Protein AF-W3XLC9-F1 (afdb_monomer)

Secondary structure (DSSP, 8-state):
-------------HHHHHTT--GGGSS-GGGGTS-HHHHHHHHH-GGG--TTTS--SSHHHHHHH-GGG--HHHHHHHHT---HHHHHHHHHHHHS-S-HHHHHHHHHH-GGG--HHHHHHHHTTT-SSPPPTT-HHHHHHTTSTTHHHHHHHHHHHTT--HHHHHHHHHHHHH-HHHHHHHHHHHHHH-TTSPPPPPPHHHHHHHHS---HHHHHTT---PPP-PPTT--GGGSPPPHHHHHHHHHHHTTSSSS---HHHHHHHHHTS-HHHHHHHHHHHHHHHHHHHHHHHHHHHHHTTT------------

Radius of gyration: 25.97 Å; Cα contacts (8 Å, |Δi|>4): 272; chains: 1; bounding box: 60×72×77 Å

Sequence (314 aa):
MDTDQSSSEPRVTESRRRNRMGPRDFGPPKAFEIPPELYQKAKNQNDELNDDEVHRGDVVGKALAHPESLTLAEKYDVLGWTEPESLHAAIQRISGLETPAELLAKAQVSRDSLSWDEIDLIVKRFQLSSPTPGTSGVDMWRQVPGNLQARALVSACEGIDDEFFNRLTEFSIGDDGAVAKRVAKFLKDNPEALPPQPSIRNEHCYSLAHSRDDVVLGNYRPWPPLGPGRFPEQYPPTASVVFGRDLKEQGIFSYAPVGRELYQLWDDLSEDERDQYRDRAEVLRQAAWDEWYKKQGSKQGGRDPRPVMALASE

Organism: Pestalotiopsis fici (strain W106-1 / CGMCC3.15140) (NCBI:txid1229662)

Solvent-accessible surface area (backbone atoms only — not comparable to full-atom values): 18524 Å² total; per-residue (Å²): 142,82,83,82,78,80,79,79,73,80,80,75,51,67,68,64,57,60,75,63,62,51,41,73,77,64,44,57,73,50,39,77,71,52,62,73,65,54,37,52,41,30,60,77,42,36,90,77,58,57,72,76,74,55,61,37,90,45,71,50,24,46,31,39,56,43,46,85,76,52,50,72,58,56,47,28,58,57,65,60,36,38,61,56,72,64,42,28,57,48,40,33,71,71,72,70,40,66,46,72,53,59,55,50,50,50,39,70,78,35,61,86,74,52,51,70,65,52,49,51,37,48,54,49,50,48,37,84,63,78,73,60,92,78,61,53,60,65,66,33,39,58,61,25,65,47,38,59,38,18,29,50,46,41,27,50,76,60,73,35,60,58,66,60,51,51,52,55,27,52,47,51,66,70,33,65,71,54,43,54,48,50,52,51,50,50,38,67,79,33,76,86,52,72,78,79,71,80,60,66,75,57,46,56,61,54,67,69,41,66,47,72,64,43,65,73,68,63,66,78,73,83,75,77,87,72,64,91,90,72,59,69,89,77,50,65,51,47,30,69,52,48,48,21,45,48,41,26,74,72,61,78,32,101,52,56,55,60,66,69,66,34,49,53,60,52,68,71,44,52,69,71,59,49,47,56,31,40,52,52,22,48,54,47,41,49,54,52,48,53,54,49,45,55,56,48,18,69,73,60,79,69,53,77,75,69,75,85,74,75,77,83,84,126

Foldseek 3Di:
DDDPPPPPDPPPDVVNVVVPDALPNQFQVQLVVQDLVLLVCLLPVLVPDDLPNQDRVDLLSVLSNPVVPDDPQSLCVLLVAPGQVVLQVQCCVQPVDRDPLVLQVLCVVPVVSDDLSSLVCLLCSNHPPRDDVDPCNVVSPVVRRNSVSSNCSSCVVSVHDVVSSVVSNVCCVPPPVNVVVVQVVVCVVPVPDDRPDDDCVVVVVQLPDDDPCCVVVVVDDDADPDDPPDDSVLPQGALLQQVLVVCCVVVVDVHRDTDPVSVVVVVPDDPVSSVVSRVVSVVSRVVSVVVVQVVVCVVVVRDRPDDPPPPPDD

Nearest PDB structures (foldseek):
  4j5x-assembly1_D  TM=2.161E-01  e=1.595E+00  Homo sapiens
  3cwd-assembly2_B  TM=2.333E-01  e=4.549E+00  unclassified

InterPro domains:
  IPR036910 High mobility group box domain superfamily [SSF47095] (253-296)

Mean predicted aligned error: 14.63 Å

pLDDT: mean 77.74, std 19.13, range [34.69, 98.19]

Structure (mmCIF, N/CA/C/O backbone):
data_AF-W3XLC9-F1
#
_entry.id   AF-W3XLC9-F1
#
loop_
_atom_site.group_PDB
_atom_site.id
_atom_site.type_symbol
_atom_site.label_atom_id
_atom_site.label_alt_id
_atom_site.label_comp_id
_atom_site.label_asym_id
_atom_site.label_entity_id
_atom_site.label_seq_id
_atom_site.pdbx_PDB_ins_code
_atom_site.Cartn_x
_atom_site.Cartn_y
_atom_site.Cartn_z
_atom_site.occupancy
_atom_site.B_iso_or_equiv
_atom_site.auth_seq_id
_atom_site.auth_comp_id
_atom_site.auth_asym_id
_atom_site.auth_atom_id
_atom_site.pdbx_PDB_model_num
ATOM 1 N N . MET A 1 1 ? -29.897 3.543 -56.333 1.00 45.28 1 MET A N 1
ATOM 2 C CA . MET A 1 1 ? -28.805 2.582 -56.092 1.00 45.28 1 MET A CA 1
ATOM 3 C C . MET A 1 1 ? -27.787 3.328 -55.263 1.00 45.28 1 MET A C 1
ATOM 5 O O . MET A 1 1 ? -26.948 3.985 -55.844 1.00 45.28 1 MET A O 1
ATOM 9 N N . ASP A 1 2 ? -27.932 3.282 -53.944 1.00 40.66 2 ASP A N 1
ATOM 10 C CA . ASP A 1 2 ? -26.924 3.767 -53.002 1.00 40.66 2 ASP A CA 1
ATOM 11 C C . ASP A 1 2 ? -26.956 2.801 -51.822 1.00 40.66 2 ASP A C 1
ATOM 13 O O . ASP A 1 2 ? -27.907 2.757 -51.043 1.00 40.66 2 ASP A O 1
ATOM 17 N N . THR A 1 3 ? -25.969 1.914 -51.799 1.00 47.22 3 THR A N 1
ATOM 18 C CA . THR A 1 3 ? -25.733 0.965 -50.713 1.00 47.22 3 THR A CA 1
ATOM 19 C C . THR A 1 3 ? -24.885 1.672 -49.672 1.00 47.22 3 THR A C 1
ATOM 21 O O . THR A 1 3 ? -23.670 1.780 -49.827 1.00 47.22 3 THR A O 1
ATOM 24 N N . ASP A 1 4 ? -25.544 2.163 -48.628 1.00 48.12 4 ASP A N 1
ATOM 25 C CA . ASP A 1 4 ? -24.903 2.744 -47.456 1.00 48.12 4 ASP A CA 1
ATOM 26 C C . ASP A 1 4 ? -24.318 1.607 -46.599 1.00 48.12 4 ASP A C 1
ATOM 28 O O . ASP A 1 4 ? -25.015 0.916 -45.850 1.00 48.12 4 ASP A O 1
ATOM 32 N N . GLN A 1 5 ? -23.028 1.327 -46.800 1.00 47.66 5 GLN A N 1
ATOM 33 C CA . GLN A 1 5 ? -22.266 0.377 -45.995 1.00 47.66 5 GLN A CA 1
ATOM 34 C C . GLN A 1 5 ? -21.908 1.033 -44.658 1.00 47.66 5 GLN A C 1
ATOM 36 O O . GLN A 1 5 ? -20.814 1.562 -44.468 1.00 47.66 5 GLN A O 1
ATOM 41 N N . SER A 1 6 ? -22.842 0.966 -43.709 1.00 50.66 6 SER A N 1
ATOM 42 C CA . SER A 1 6 ? -22.577 1.268 -42.304 1.00 50.66 6 SER A CA 1
ATOM 43 C C . SER A 1 6 ? -21.614 0.219 -41.738 1.00 50.66 6 SER A C 1
ATOM 45 O O . SER A 1 6 ? -22.000 -0.888 -41.359 1.00 50.66 6 SER A O 1
ATOM 47 N N . SER A 1 7 ? -20.326 0.559 -41.750 1.00 43.28 7 SER A N 1
ATOM 48 C CA . SER A 1 7 ? -19.249 -0.234 -41.168 1.00 43.28 7 SER A CA 1
ATOM 49 C C . SER A 1 7 ? -19.369 -0.194 -39.644 1.00 43.28 7 SER A C 1
ATOM 51 O O . SER A 1 7 ? -18.936 0.747 -38.978 1.00 43.28 7 SER A O 1
ATOM 53 N N . SER A 1 8 ? -20.024 -1.206 -39.079 1.00 46.09 8 SER A N 1
ATOM 54 C CA . SER A 1 8 ? -20.098 -1.420 -37.638 1.00 46.09 8 SER A CA 1
ATOM 55 C C . SER A 1 8 ? -18.761 -1.972 -37.138 1.00 46.09 8 SER A C 1
ATOM 57 O O . SER A 1 8 ? -18.583 -3.188 -37.021 1.00 46.09 8 SER A O 1
ATOM 59 N N . GLU A 1 9 ? -17.801 -1.095 -36.852 1.00 43.00 9 GLU A N 1
ATOM 60 C CA . GLU A 1 9 ? -16.617 -1.505 -36.101 1.00 43.00 9 GLU A CA 1
ATOM 61 C C . GLU A 1 9 ? -17.033 -1.984 -34.699 1.00 43.00 9 GLU A C 1
ATOM 63 O O . GLU A 1 9 ? -17.809 -1.312 -34.004 1.00 43.00 9 GLU A O 1
ATOM 68 N N . PRO A 1 10 ? -16.533 -3.144 -34.239 1.00 46.84 10 PRO A N 1
ATOM 69 C CA . PRO A 1 10 ? -16.824 -3.622 -32.902 1.00 46.84 10 PRO A CA 1
ATOM 70 C C . PRO A 1 10 ? -16.187 -2.666 -31.892 1.00 46.84 10 PRO A C 1
ATOM 72 O O . PRO A 1 10 ? -14.963 -2.600 -31.770 1.00 46.84 10 PRO A O 1
ATOM 75 N N . ARG A 1 11 ? -17.025 -1.943 -31.135 1.00 47.16 11 ARG A N 1
ATOM 76 C CA . ARG A 1 11 ? -16.615 -1.171 -29.955 1.00 47.16 11 ARG A CA 1
ATOM 77 C C . ARG A 1 11 ? -15.882 -2.103 -28.992 1.00 47.16 11 ARG A C 1
ATOM 79 O O . ARG A 1 11 ? -16.493 -2.801 -28.184 1.00 47.16 11 ARG A O 1
ATOM 86 N N . VAL A 1 12 ? -14.555 -2.124 -29.081 1.00 47.81 12 VAL A N 1
ATOM 87 C CA . VAL A 1 12 ? -13.694 -2.680 -28.044 1.00 47.81 12 VAL A CA 1
ATOM 88 C C . VAL A 1 12 ? -13.988 -1.859 -26.798 1.00 47.81 12 VAL A C 1
ATOM 90 O O . VAL A 1 12 ? -13.631 -0.685 -26.726 1.00 47.81 12 VAL A O 1
ATOM 93 N N . THR A 1 13 ? -14.714 -2.453 -25.853 1.00 57.62 13 THR A N 1
ATOM 94 C CA . THR A 1 13 ? -15.072 -1.795 -24.599 1.00 57.62 13 THR A CA 1
ATOM 95 C C . THR A 1 13 ? -13.804 -1.293 -23.916 1.00 57.62 13 THR A C 1
ATOM 97 O O . THR A 1 13 ? -12.774 -1.966 -23.913 1.00 57.62 13 THR A O 1
ATOM 100 N N . GLU A 1 14 ? -13.857 -0.096 -23.342 1.00 53.00 14 GLU A N 1
ATOM 101 C CA . GLU A 1 14 ? -12.727 0.542 -22.660 1.00 53.00 14 GLU A CA 1
ATOM 102 C C . GLU A 1 14 ? -12.113 -0.360 -21.571 1.00 53.00 14 GLU A C 1
ATOM 104 O O . GLU A 1 14 ? -10.902 -0.368 -21.359 1.00 53.00 14 GLU A O 1
ATOM 109 N N . SER A 1 15 ? -12.924 -1.244 -20.983 1.00 47.16 15 SER A N 1
ATOM 110 C CA . SER A 1 15 ? -12.503 -2.326 -20.087 1.00 47.16 15 SER A CA 1
ATOM 111 C C . SER A 1 15 ? -11.488 -3.294 -20.720 1.00 47.16 15 SER A C 1
ATOM 113 O O . SER A 1 15 ? -10.545 -3.715 -20.056 1.00 47.16 15 SER A O 1
ATOM 115 N N . ARG A 1 16 ? -11.609 -3.620 -22.017 1.00 54.44 16 ARG A N 1
ATOM 116 C CA . ARG A 1 16 ? -10.612 -4.428 -22.748 1.00 54.44 16 ARG A CA 1
ATOM 117 C C . ARG A 1 16 ? -9.324 -3.660 -23.038 1.00 54.44 16 ARG A C 1
ATOM 119 O O . ARG A 1 16 ? -8.275 -4.293 -23.118 1.00 54.44 16 ARG A O 1
ATOM 126 N N . ARG A 1 17 ? -9.382 -2.330 -23.188 1.00 57.38 17 ARG A N 1
ATOM 127 C CA . ARG A 1 17 ? -8.173 -1.492 -23.276 1.00 57.38 17 ARG A CA 1
ATOM 128 C C . ARG A 1 17 ? -7.454 -1.430 -21.927 1.00 57.38 17 ARG A C 1
ATOM 130 O O . ARG A 1 17 ? -6.245 -1.623 -21.903 1.00 57.38 17 ARG A O 1
ATOM 137 N N . ARG A 1 18 ? -8.181 -1.286 -20.810 1.00 54.19 18 ARG A N 1
ATOM 138 C CA . ARG A 1 18 ? -7.581 -1.302 -19.459 1.00 54.19 18 ARG A CA 1
ATOM 139 C C . ARG A 1 18 ? -6.921 -2.635 -19.108 1.00 54.19 18 ARG A C 1
ATOM 141 O O . ARG A 1 18 ? -5.836 -2.629 -18.546 1.00 54.19 18 ARG A O 1
ATOM 148 N N . ASN A 1 19 ? -7.501 -3.761 -19.527 1.00 56.94 19 ASN A N 1
ATOM 149 C CA . ASN A 1 19 ? -6.913 -5.090 -19.305 1.00 56.94 19 ASN A CA 1
ATOM 150 C C . ASN A 1 19 ? -5.658 -5.385 -20.150 1.00 56.94 19 ASN A C 1
ATOM 152 O O . ASN A 1 19 ? -5.060 -6.444 -19.982 1.00 56.94 19 ASN A O 1
ATOM 156 N N . ARG A 1 20 ? -5.268 -4.496 -21.074 1.00 63.31 20 ARG A N 1
ATOM 157 C CA . ARG A 1 20 ? -4.020 -4.618 -21.846 1.00 63.31 20 ARG A CA 1
ATOM 158 C C . ARG A 1 20 ? -2.892 -3.740 -21.325 1.00 63.31 20 ARG A C 1
ATOM 160 O O . ARG A 1 20 ? -1.793 -3.861 -21.854 1.00 63.31 20 ARG A O 1
ATOM 167 N N . MET A 1 21 ? -3.155 -2.879 -20.341 1.00 66.44 21 MET A N 1
ATOM 168 C CA . MET A 1 21 ? -2.093 -2.068 -19.766 1.00 66.44 21 MET A CA 1
ATOM 169 C C . MET A 1 21 ? -1.170 -2.983 -18.964 1.00 66.44 21 MET A C 1
ATOM 171 O O . MET A 1 21 ? -1.605 -3.603 -17.995 1.00 66.44 21 MET A O 1
ATOM 175 N N . GLY A 1 22 ? 0.068 -3.130 -19.419 1.00 75.00 22 GLY A N 1
ATOM 176 C CA . GLY A 1 22 ? 1.122 -3.843 -18.712 1.00 75.00 22 GLY A CA 1
ATOM 177 C C . GLY A 1 22 ? 1.866 -2.902 -17.761 1.00 75.00 22 GLY A C 1
ATOM 178 O O . GLY A 1 22 ? 1.678 -1.691 -17.823 1.00 75.00 22 GLY A O 1
ATOM 179 N N . PRO A 1 23 ? 2.768 -3.414 -16.907 1.00 72.69 23 PRO A N 1
ATOM 180 C CA . PRO A 1 23 ? 3.586 -2.578 -16.018 1.00 72.69 23 PRO A CA 1
ATOM 181 C C . PRO A 1 23 ? 4.356 -1.467 -16.749 1.00 72.69 23 PRO A C 1
ATOM 183 O O . PRO A 1 23 ? 4.585 -0.399 -16.194 1.00 72.69 23 PRO A O 1
ATOM 186 N N . ARG A 1 24 ? 4.705 -1.693 -18.024 1.00 81.00 24 ARG A N 1
ATOM 187 C CA . ARG A 1 24 ? 5.375 -0.707 -18.889 1.00 81.00 24 ARG A CA 1
ATOM 188 C C . ARG A 1 24 ? 4.556 0.553 -19.161 1.00 81.00 24 ARG A C 1
ATOM 190 O O . ARG A 1 24 ? 5.146 1.565 -19.509 1.00 81.00 24 ARG A O 1
ATOM 197 N N . ASP A 1 25 ? 3.240 0.505 -18.981 1.00 83.50 25 ASP A N 1
ATOM 198 C CA . ASP A 1 25 ? 2.362 1.662 -19.166 1.00 83.50 25 ASP A CA 1
ATOM 199 C C . ASP A 1 25 ? 2.279 2.547 -17.906 1.00 83.50 25 ASP A C 1
ATOM 201 O O . ASP A 1 25 ? 1.706 3.632 -17.956 1.00 83.50 25 ASP A O 1
ATOM 205 N N . PHE A 1 26 ? 2.846 2.100 -16.775 1.00 82.19 26 PHE A N 1
ATOM 206 C CA . PHE A 1 26 ? 2.770 2.779 -15.472 1.00 82.19 26 PHE A CA 1
ATOM 207 C C . PHE A 1 26 ? 4.091 3.418 -15.020 1.00 82.19 26 PHE A C 1
ATOM 209 O O . PHE A 1 26 ? 4.150 3.991 -13.934 1.00 82.19 26 PHE A O 1
ATOM 216 N N . GLY A 1 27 ? 5.153 3.324 -15.821 1.00 87.62 27 GLY A N 1
ATOM 217 C CA . GLY A 1 27 ? 6.457 3.903 -15.506 1.00 87.62 27 GLY A CA 1
ATOM 218 C C . GLY A 1 27 ? 7.187 4.389 -16.755 1.00 87.62 27 GLY A C 1
ATOM 219 O O . GLY A 1 27 ? 6.811 4.018 -17.870 1.00 87.62 27 GLY A O 1
ATOM 220 N N . PRO A 1 28 ? 8.238 5.211 -16.603 1.00 92.88 28 PRO A N 1
ATOM 221 C CA . PRO A 1 28 ? 9.023 5.653 -17.744 1.00 92.88 28 PRO A CA 1
ATOM 222 C C . PRO A 1 28 ? 9.709 4.445 -18.404 1.00 92.88 28 PRO A C 1
ATOM 224 O O . PRO A 1 28 ? 10.191 3.557 -17.694 1.00 92.88 28 PRO A O 1
ATOM 227 N N . PRO A 1 29 ? 9.840 4.410 -19.746 1.00 93.50 29 PRO A N 1
ATOM 228 C CA . PRO A 1 29 ? 10.531 3.325 -20.448 1.00 93.50 29 PRO A CA 1
ATOM 229 C C . PRO A 1 29 ? 11.929 3.037 -19.886 1.00 93.50 29 PRO A C 1
ATOM 231 O O . PRO A 1 29 ? 12.323 1.878 -19.761 1.00 93.50 29 PRO A O 1
ATOM 234 N N . LYS A 1 30 ? 12.625 4.094 -19.445 1.00 94.19 30 LYS A N 1
ATOM 235 C CA . LYS A 1 30 ? 13.959 4.029 -18.845 1.00 94.19 30 LYS A CA 1
ATOM 236 C C . LYS A 1 30 ? 14.035 3.124 -17.612 1.00 94.19 30 LYS A C 1
ATOM 238 O O . LYS A 1 30 ? 15.060 2.482 -17.407 1.00 94.19 30 LYS A O 1
ATOM 243 N N . ALA A 1 31 ? 12.955 3.000 -16.836 1.00 94.94 31 ALA A N 1
ATOM 244 C CA . ALA A 1 31 ? 12.917 2.122 -15.665 1.00 94.94 31 ALA A CA 1
ATOM 245 C C . ALA A 1 31 ? 13.149 0.640 -16.016 1.00 94.94 31 ALA A C 1
ATOM 247 O O . ALA A 1 31 ? 13.612 -0.136 -15.192 1.00 94.94 31 ALA A O 1
ATOM 248 N N . PHE A 1 32 ? 12.851 0.232 -17.251 1.00 94.44 32 PHE A N 1
ATOM 249 C CA . PHE A 1 32 ? 13.030 -1.149 -17.707 1.00 94.44 32 PHE A CA 1
ATOM 250 C C . PHE A 1 32 ? 14.376 -1.385 -18.406 1.00 94.44 32 PHE A C 1
ATOM 252 O O . PHE A 1 32 ? 14.673 -2.519 -18.775 1.00 94.44 32 PHE A O 1
ATOM 259 N N . GLU A 1 33 ? 15.164 -0.329 -18.617 1.00 95.06 33 GLU A N 1
ATOM 260 C CA . GLU A 1 33 ? 16.505 -0.396 -19.210 1.00 95.06 33 GLU A CA 1
ATOM 261 C C . GLU A 1 33 ? 17.606 -0.474 -18.146 1.00 95.06 33 GLU A C 1
ATOM 263 O O . GLU A 1 33 ? 18.709 -0.934 -18.438 1.00 95.06 33 GLU A O 1
ATOM 268 N N . ILE A 1 34 ? 17.318 -0.019 -16.925 1.00 93.12 34 ILE A N 1
ATOM 269 C CA . ILE A 1 34 ? 18.261 -0.028 -15.806 1.00 93.12 34 ILE A CA 1
ATOM 270 C C . ILE A 1 34 ? 18.373 -1.459 -15.249 1.00 93.12 34 ILE A C 1
ATOM 272 O O . ILE A 1 34 ? 17.345 -2.077 -14.948 1.00 93.12 34 ILE A O 1
ATOM 276 N N . PRO A 1 35 ? 19.597 -1.999 -15.089 1.00 95.94 35 PRO A N 1
ATOM 277 C CA . PRO A 1 35 ? 19.810 -3.315 -14.496 1.00 95.94 35 PRO A CA 1
ATOM 278 C C . PRO A 1 35 ? 19.188 -3.434 -13.090 1.00 95.94 35 PRO A C 1
ATOM 280 O O . PRO A 1 35 ? 19.372 -2.529 -12.269 1.00 95.94 35 PRO A O 1
ATOM 283 N N . PRO A 1 36 ? 18.483 -4.538 -12.766 1.00 94.44 36 PRO A N 1
ATOM 284 C CA . PRO A 1 36 ? 17.868 -4.747 -11.451 1.00 94.44 36 PRO A CA 1
ATOM 285 C C . PRO A 1 36 ? 18.826 -4.590 -10.262 1.00 94.44 36 PRO A C 1
ATOM 287 O O . PRO A 1 36 ? 18.414 -4.181 -9.174 1.00 94.44 36 PRO A O 1
ATOM 290 N N . GLU A 1 37 ? 20.106 -4.888 -10.465 1.00 95.75 37 GLU A N 1
ATOM 291 C CA . GLU A 1 37 ? 21.165 -4.790 -9.465 1.00 95.75 37 GLU A CA 1
ATOM 292 C C . GLU A 1 37 ? 21.373 -3.348 -8.996 1.00 95.75 37 GLU A C 1
ATOM 294 O O . GLU A 1 37 ? 21.615 -3.130 -7.810 1.00 95.75 37 GLU A O 1
ATOM 299 N N . LEU A 1 38 ? 21.208 -2.358 -9.882 1.00 96.00 38 LEU A N 1
ATOM 300 C CA . LEU A 1 38 ? 21.343 -0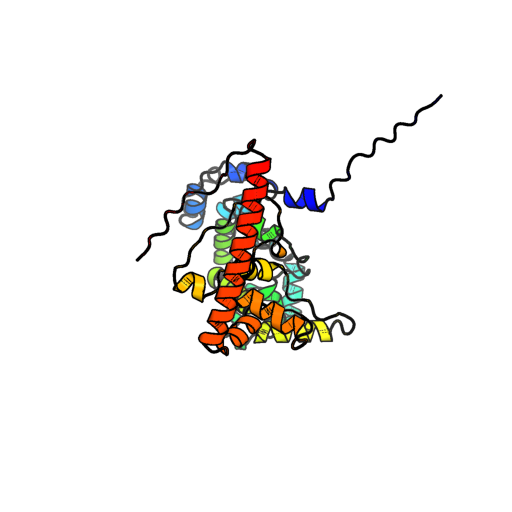.944 -9.522 1.00 96.00 38 LEU A CA 1
ATOM 301 C C . LEU A 1 38 ? 20.204 -0.474 -8.618 1.00 96.00 38 LEU A C 1
ATOM 303 O O . LEU A 1 38 ? 20.435 0.326 -7.717 1.00 96.00 38 LEU A O 1
ATOM 307 N N . TYR A 1 39 ? 18.997 -1.027 -8.766 1.00 96.00 39 TYR A N 1
ATOM 308 C CA . TYR A 1 39 ? 17.913 -0.748 -7.822 1.00 96.00 39 TYR A CA 1
ATOM 309 C C . TYR A 1 39 ? 18.207 -1.317 -6.435 1.00 96.00 39 TYR A C 1
ATOM 311 O O . TYR A 1 39 ? 17.948 -0.654 -5.432 1.00 96.00 39 TYR A O 1
ATOM 319 N N . GLN A 1 40 ? 18.787 -2.518 -6.352 1.00 95.31 40 GLN A N 1
ATOM 320 C CA . GLN A 1 40 ? 19.200 -3.052 -5.053 1.00 95.31 40 GLN A CA 1
ATOM 321 C C . GLN A 1 40 ? 20.391 -2.319 -4.454 1.00 95.31 40 GLN A C 1
ATOM 323 O O . GLN A 1 40 ? 20.394 -2.104 -3.241 1.00 95.31 40 GLN A O 1
ATOM 328 N N . LYS A 1 41 ? 21.348 -1.885 -5.278 1.00 95.19 41 LYS A N 1
ATOM 329 C CA . LYS A 1 41 ? 22.409 -0.975 -4.845 1.00 95.19 41 LYS A CA 1
ATOM 330 C C . LYS A 1 41 ? 21.796 0.302 -4.268 1.00 95.19 41 LYS A C 1
ATOM 332 O O . LYS A 1 41 ? 22.125 0.654 -3.147 1.00 95.19 41 LYS A O 1
ATOM 337 N N . ALA A 1 42 ? 20.803 0.899 -4.932 1.00 93.94 42 ALA A N 1
ATOM 338 C CA . ALA A 1 42 ? 20.119 2.093 -4.430 1.00 93.94 42 ALA A CA 1
ATOM 339 C C . ALA A 1 42 ? 19.495 1.923 -3.058 1.00 93.94 42 ALA A C 1
ATOM 341 O O . ALA A 1 42 ? 19.612 2.814 -2.225 1.00 93.94 42 ALA A O 1
ATOM 342 N N . LYS A 1 43 ? 18.871 0.775 -2.804 1.00 94.00 43 LYS A N 1
ATOM 343 C CA . LYS A 1 43 ? 18.272 0.492 -1.501 1.00 94.00 43 LYS A CA 1
ATOM 344 C C . LYS A 1 43 ? 19.316 0.298 -0.395 1.00 94.00 43 LYS A C 1
ATOM 346 O O . LYS A 1 43 ? 19.065 0.689 0.740 1.00 94.00 43 LYS A O 1
ATOM 351 N N . ASN A 1 44 ? 20.433 -0.360 -0.701 1.00 94.81 44 ASN A N 1
ATOM 352 C CA . ASN A 1 44 ? 21.365 -0.862 0.315 1.00 94.81 44 ASN A CA 1
ATOM 353 C C . ASN A 1 44 ? 22.624 0.004 0.494 1.00 94.81 44 ASN A C 1
ATOM 355 O O . ASN A 1 44 ? 23.260 -0.077 1.539 1.00 94.81 44 ASN A O 1
ATOM 359 N N . GLN A 1 45 ? 23.005 0.755 -0.538 1.00 94.06 45 GLN A N 1
ATOM 360 C CA . GLN A 1 45 ? 24.272 1.480 -0.705 1.00 94.06 45 GLN A CA 1
ATOM 361 C C . GLN A 1 45 ? 24.007 2.789 -1.468 1.00 94.06 45 GLN A C 1
ATOM 363 O O . GLN A 1 45 ? 24.608 3.064 -2.508 1.00 94.06 45 GLN A O 1
ATOM 368 N N . ASN A 1 46 ? 23.002 3.542 -1.014 1.00 92.75 46 ASN A N 1
ATOM 369 C CA . ASN A 1 46 ? 22.518 4.740 -1.701 1.00 92.75 46 ASN A CA 1
ATOM 370 C C . ASN A 1 46 ? 23.619 5.798 -1.886 1.00 92.75 46 ASN A C 1
ATOM 372 O O . ASN A 1 46 ? 23.722 6.418 -2.936 1.00 92.75 46 ASN A O 1
ATOM 376 N N . ASP A 1 47 ? 24.493 5.914 -0.891 1.00 91.50 47 ASP A N 1
ATOM 377 C CA . ASP A 1 47 ? 25.649 6.804 -0.833 1.00 91.50 47 ASP A CA 1
ATOM 378 C C . ASP A 1 47 ? 26.761 6.468 -1.843 1.00 91.50 47 ASP A C 1
ATOM 380 O O . ASP A 1 47 ? 27.602 7.316 -2.140 1.00 91.50 47 ASP A O 1
ATOM 384 N N . GLU A 1 48 ? 26.770 5.251 -2.394 1.00 91.38 48 GLU A N 1
ATOM 385 C CA . GLU A 1 48 ? 27.748 4.803 -3.395 1.00 91.38 48 GLU A CA 1
ATOM 386 C C . GLU A 1 48 ? 27.247 4.935 -4.845 1.00 91.38 48 GLU A C 1
ATOM 388 O O . GLU A 1 48 ? 27.942 4.518 -5.784 1.00 91.38 48 GLU A O 1
ATOM 393 N N . LEU A 1 49 ? 26.027 5.433 -5.058 1.00 89.75 49 LEU A N 1
ATOM 394 C CA . LEU A 1 49 ? 25.486 5.663 -6.396 1.00 89.75 49 LEU A CA 1
ATOM 395 C C . LEU A 1 49 ? 25.925 7.009 -6.950 1.00 89.75 49 LEU A C 1
ATOM 397 O O . LEU A 1 49 ? 25.933 8.019 -6.252 1.00 89.75 49 LEU A O 1
ATOM 401 N N . ASN A 1 50 ? 26.239 7.027 -8.241 1.00 87.94 50 ASN A N 1
ATOM 402 C CA . ASN A 1 50 ? 26.294 8.279 -8.982 1.00 87.94 50 ASN A CA 1
ATOM 403 C C . ASN A 1 50 ? 24.911 8.626 -9.565 1.00 87.94 50 ASN A C 1
ATOM 405 O O . ASN A 1 50 ? 24.078 7.748 -9.802 1.00 87.94 50 ASN A O 1
ATOM 409 N N . ASP A 1 51 ? 24.680 9.915 -9.820 1.00 83.38 51 ASP A N 1
ATOM 410 C CA . ASP A 1 51 ? 23.397 10.434 -10.317 1.00 83.38 51 ASP A CA 1
ATOM 411 C C . ASP A 1 51 ? 22.946 9.776 -11.630 1.00 83.38 51 ASP A C 1
ATOM 413 O O . ASP A 1 51 ? 21.746 9.623 -11.870 1.00 83.38 51 ASP A O 1
ATOM 417 N N . ASP A 1 52 ? 23.900 9.361 -12.467 1.00 87.69 52 ASP A N 1
ATOM 418 C CA . ASP A 1 52 ? 23.650 8.802 -13.795 1.00 87.69 52 ASP A CA 1
ATOM 419 C C . ASP A 1 52 ? 23.218 7.322 -13.752 1.00 87.69 52 ASP A C 1
ATOM 421 O O . ASP A 1 52 ? 22.495 6.864 -14.640 1.00 87.69 52 ASP A O 1
ATOM 425 N N . GLU A 1 53 ? 23.617 6.563 -12.724 1.00 84.56 53 GLU A N 1
ATOM 426 C CA . GLU A 1 53 ? 23.395 5.112 -12.609 1.00 84.56 53 GLU A CA 1
ATOM 427 C C . GLU A 1 53 ? 21.909 4.744 -12.469 1.00 84.56 53 GLU A C 1
ATOM 429 O O . GLU A 1 53 ? 21.466 3.721 -12.997 1.00 84.56 53 GLU A O 1
ATOM 434 N N . VAL A 1 54 ? 21.122 5.572 -11.779 1.00 87.00 54 VAL A N 1
ATOM 435 C CA . VAL A 1 54 ? 19.696 5.312 -11.489 1.00 87.00 54 VAL A CA 1
ATOM 436 C C . VAL A 1 54 ? 18.760 6.376 -12.067 1.00 87.00 54 VAL A C 1
ATOM 438 O O . VAL A 1 54 ? 17.568 6.414 -11.742 1.00 87.00 54 VAL A O 1
ATOM 441 N N . HIS A 1 55 ? 19.266 7.214 -12.979 1.00 91.19 55 HIS A N 1
ATOM 442 C CA . HIS A 1 55 ? 18.483 8.269 -13.608 1.00 91.19 55 HIS A CA 1
ATOM 443 C C . HIS A 1 55 ? 17.365 7.704 -14.499 1.00 91.19 55 HIS A C 1
ATOM 445 O O . HIS A 1 55 ? 17.584 7.226 -15.615 1.00 91.19 55 HIS A O 1
ATOM 451 N N . ARG A 1 56 ? 16.126 7.796 -14.010 1.00 90.81 56 ARG A N 1
ATOM 452 C CA . ARG A 1 56 ? 14.908 7.385 -14.731 1.00 90.81 56 ARG A CA 1
ATOM 453 C C . ARG A 1 56 ? 14.153 8.539 -15.391 1.00 90.81 56 ARG A C 1
ATOM 455 O O . ARG A 1 56 ? 13.284 8.283 -16.222 1.00 90.81 56 ARG A O 1
ATOM 462 N N . GLY A 1 57 ? 14.463 9.780 -15.011 1.00 92.25 57 GLY A N 1
ATOM 463 C CA . GLY A 1 57 ? 13.732 10.977 -15.439 1.00 92.25 57 GLY A CA 1
ATOM 464 C C . GLY A 1 57 ? 12.377 11.185 -14.745 1.00 92.25 57 GLY A C 1
ATOM 465 O O . GLY A 1 57 ? 11.576 11.984 -15.220 1.00 92.25 57 GLY A O 1
ATOM 466 N N . ASP A 1 58 ? 12.104 10.474 -13.648 1.00 94.88 58 ASP A N 1
ATOM 467 C CA . ASP A 1 58 ? 10.900 10.614 -12.823 1.00 94.88 58 ASP A CA 1
ATOM 468 C C . ASP A 1 58 ? 11.250 10.801 -11.335 1.00 94.88 58 ASP A C 1
ATOM 470 O O . ASP A 1 58 ? 12.411 10.695 -10.924 1.00 94.88 58 ASP A O 1
ATOM 474 N N . VAL A 1 59 ? 10.231 11.074 -10.512 1.00 96.38 59 VAL A N 1
ATOM 475 C CA . VAL A 1 59 ? 10.392 11.261 -9.059 1.00 96.38 59 VAL A CA 1
ATOM 476 C C . VAL A 1 59 ? 10.965 10.019 -8.371 1.00 96.38 59 VAL A C 1
ATOM 478 O O . VAL A 1 59 ? 11.695 10.134 -7.393 1.00 96.38 59 VAL A O 1
ATOM 481 N N . VAL A 1 60 ? 10.697 8.826 -8.911 1.00 96.56 60 VAL A N 1
ATOM 482 C CA . VAL A 1 60 ? 11.229 7.567 -8.382 1.00 96.56 60 VAL A CA 1
ATOM 483 C C . VAL A 1 60 ? 12.735 7.475 -8.619 1.00 96.56 60 VAL A C 1
ATOM 485 O O . VAL A 1 60 ? 13.464 7.102 -7.708 1.00 96.56 60 VAL A O 1
ATOM 488 N N . GLY A 1 61 ? 13.227 7.855 -9.802 1.00 95.44 61 GLY A N 1
ATOM 489 C CA . GLY A 1 61 ? 14.663 7.977 -10.061 1.00 95.44 61 GLY A CA 1
ATOM 490 C C . GLY A 1 61 ? 15.339 8.965 -9.111 1.00 95.44 61 GLY A C 1
ATOM 491 O O . GLY A 1 61 ? 16.379 8.648 -8.543 1.00 95.44 61 GLY A O 1
ATOM 492 N N . LYS A 1 62 ? 14.708 10.122 -8.866 1.00 95.81 62 LYS A N 1
ATOM 493 C CA . LYS A 1 62 ? 15.195 11.096 -7.875 1.00 95.81 62 LYS A CA 1
ATOM 494 C C . LYS A 1 62 ? 15.226 10.499 -6.463 1.00 95.81 62 LYS A C 1
ATOM 496 O O . LYS A 1 62 ? 16.221 10.653 -5.771 1.00 95.81 62 LYS A O 1
ATOM 501 N N . ALA A 1 63 ? 14.186 9.769 -6.065 1.00 96.56 63 ALA A N 1
ATOM 502 C CA . ALA A 1 63 ? 14.105 9.097 -4.769 1.00 96.56 63 ALA A CA 1
ATOM 503 C C . ALA A 1 63 ? 15.155 7.990 -4.587 1.00 96.56 63 ALA A C 1
ATOM 505 O O . ALA A 1 63 ? 15.604 7.745 -3.475 1.00 96.56 63 ALA A O 1
ATOM 506 N N . LEU A 1 64 ? 15.534 7.312 -5.673 1.00 95.94 64 LEU A N 1
ATOM 507 C CA . LEU A 1 64 ? 16.592 6.303 -5.668 1.00 95.94 64 LEU A CA 1
ATOM 508 C C . LEU A 1 64 ? 17.993 6.910 -5.607 1.00 95.94 64 LEU A C 1
ATOM 510 O O . LEU A 1 64 ? 18.899 6.209 -5.183 1.00 95.94 64 LEU A O 1
ATOM 514 N N . ALA A 1 65 ? 18.185 8.149 -6.057 1.00 94.31 65 ALA A N 1
ATOM 515 C CA . ALA A 1 65 ? 19.487 8.812 -6.035 1.00 94.31 65 ALA A CA 1
ATOM 516 C C . ALA A 1 65 ? 19.692 9.643 -4.761 1.00 94.31 65 ALA A C 1
ATOM 518 O O . ALA A 1 65 ? 20.725 9.523 -4.124 1.00 94.31 65 ALA A O 1
ATOM 519 N N . HIS A 1 66 ? 18.694 10.456 -4.399 1.00 95.06 66 HIS A N 1
ATOM 520 C CA . HIS A 1 66 ? 18.767 11.473 -3.343 1.00 95.06 66 HIS A CA 1
ATOM 521 C C . HIS A 1 66 ? 17.422 11.575 -2.604 1.00 95.06 66 HIS A C 1
ATOM 523 O O . HIS A 1 66 ? 16.685 12.556 -2.796 1.00 95.06 66 HIS A O 1
ATOM 529 N N . PRO A 1 67 ? 17.020 10.562 -1.815 1.00 95.75 67 PRO A N 1
ATOM 530 C CA . PRO A 1 67 ? 15.709 10.531 -1.159 1.00 95.75 67 PRO A CA 1
ATOM 531 C C . PRO A 1 67 ? 15.465 11.726 -0.219 1.00 95.75 67 PRO A C 1
ATOM 533 O O . PRO A 1 67 ? 14.332 12.189 -0.073 1.00 95.75 67 PRO A O 1
ATOM 536 N N . GLU A 1 68 ? 16.517 12.282 0.377 1.00 95.50 68 GLU A N 1
ATOM 537 C CA . GLU A 1 68 ? 16.479 13.472 1.230 1.00 95.50 68 GLU A CA 1
ATOM 538 C C . GLU A 1 68 ? 16.233 14.779 0.461 1.00 95.50 68 GLU A C 1
ATOM 540 O O . GLU A 1 68 ? 15.749 15.749 1.044 1.00 95.50 68 GLU A O 1
ATOM 545 N N . SER A 1 69 ? 16.506 14.805 -0.847 1.00 96.00 69 SER A N 1
ATOM 546 C CA . SER A 1 69 ? 16.265 15.969 -1.715 1.00 96.00 69 SER A CA 1
ATOM 547 C C . SER A 1 69 ? 14.805 16.110 -2.171 1.00 96.00 69 SER A C 1
ATOM 549 O O . SER A 1 69 ? 14.441 17.083 -2.847 1.00 96.00 69 SER A O 1
ATOM 551 N N . LEU A 1 70 ? 13.962 15.120 -1.864 1.00 97.56 70 LEU A N 1
ATOM 552 C CA . LEU A 1 70 ? 12.556 15.125 -2.243 1.00 97.56 70 LEU A CA 1
ATOM 553 C C . LEU A 1 70 ? 11.769 16.150 -1.426 1.00 97.56 70 LEU A C 1
ATOM 555 O O . LEU A 1 70 ? 11.850 16.213 -0.197 1.00 97.56 70 LEU A O 1
ATOM 559 N N . THR A 1 71 ? 10.923 16.902 -2.118 1.00 97.88 71 THR A N 1
ATOM 560 C CA . THR A 1 71 ? 9.865 17.694 -1.493 1.00 97.88 71 THR A CA 1
ATOM 561 C C . THR A 1 71 ? 8.816 16.781 -0.854 1.00 97.88 71 THR A C 1
ATOM 563 O O . THR A 1 71 ? 8.691 15.607 -1.201 1.00 97.88 71 THR A O 1
ATOM 566 N N . LEU A 1 72 ? 8.008 17.316 0.064 1.00 97.12 72 LEU A N 1
ATOM 567 C CA . LEU A 1 72 ? 6.967 16.530 0.734 1.00 97.12 72 LEU A CA 1
ATOM 568 C C . LEU A 1 72 ? 5.942 15.932 -0.250 1.00 97.12 72 LEU A C 1
ATOM 570 O O . LEU A 1 72 ? 5.549 14.778 -0.097 1.00 97.12 72 LEU A O 1
ATOM 574 N N . ALA A 1 73 ? 5.552 16.687 -1.282 1.00 97.31 73 ALA A N 1
ATOM 575 C CA . ALA A 1 73 ? 4.641 16.205 -2.321 1.00 97.31 73 ALA A CA 1
ATOM 576 C C . ALA A 1 73 ? 5.258 15.053 -3.132 1.00 97.31 73 ALA A C 1
ATOM 578 O O . ALA A 1 73 ? 4.622 14.021 -3.321 1.00 97.31 73 ALA A O 1
ATOM 579 N N . GLU A 1 74 ? 6.530 15.179 -3.524 1.00 97.81 74 GLU A N 1
ATOM 580 C CA . GLU A 1 74 ? 7.266 14.113 -4.216 1.00 97.81 74 GLU A CA 1
ATOM 581 C C . GLU A 1 74 ? 7.373 12.837 -3.365 1.00 97.81 74 GLU A C 1
ATOM 583 O O . GLU A 1 74 ? 7.184 11.734 -3.877 1.00 97.81 74 GLU A O 1
ATOM 588 N N . LYS A 1 75 ? 7.623 12.967 -2.054 1.00 97.75 75 LYS A N 1
ATOM 589 C CA . LYS A 1 75 ? 7.625 11.816 -1.138 1.00 97.75 75 LYS A CA 1
ATOM 590 C C . LYS A 1 75 ? 6.270 11.112 -1.131 1.00 97.75 75 LYS A C 1
ATOM 592 O O . LYS A 1 75 ? 6.219 9.886 -1.154 1.00 97.75 75 LYS A O 1
ATOM 597 N N . TYR A 1 76 ? 5.174 11.868 -1.120 1.00 96.06 76 TYR A N 1
ATOM 598 C CA . TYR A 1 76 ? 3.824 11.304 -1.053 1.00 96.06 76 TYR A CA 1
ATOM 599 C C . TYR A 1 76 ? 3.428 10.635 -2.369 1.00 96.06 76 TYR A C 1
ATOM 601 O O . TYR A 1 76 ? 2.796 9.580 -2.332 1.00 96.06 76 TYR A O 1
ATOM 609 N N . ASP A 1 77 ? 3.885 11.165 -3.505 1.00 94.56 77 ASP A N 1
ATOM 610 C CA . ASP A 1 77 ? 3.740 10.511 -4.808 1.00 94.56 77 ASP A CA 1
ATOM 611 C C . ASP A 1 77 ? 4.474 9.157 -4.837 1.00 94.56 77 ASP A C 1
ATOM 613 O O . ASP A 1 77 ? 3.883 8.123 -5.154 1.00 94.56 77 ASP A O 1
ATOM 617 N N . VAL A 1 78 ? 5.730 9.107 -4.368 1.00 95.75 78 VAL A N 1
ATOM 618 C CA . VAL A 1 78 ? 6.502 7.850 -4.259 1.00 95.75 78 VAL A CA 1
ATOM 619 C C . VAL A 1 78 ? 5.852 6.853 -3.291 1.00 95.75 78 VAL A C 1
ATOM 621 O O . VAL A 1 78 ? 5.862 5.643 -3.528 1.00 95.75 78 VAL A O 1
ATOM 624 N N . LEU A 1 79 ? 5.259 7.328 -2.195 1.00 94.44 79 LEU A N 1
ATOM 625 C CA . LEU A 1 79 ? 4.534 6.479 -1.247 1.00 94.44 79 LEU A CA 1
ATOM 626 C C . LEU A 1 79 ? 3.135 6.082 -1.750 1.00 94.44 79 LEU A C 1
ATOM 628 O O . LEU A 1 79 ? 2.499 5.214 -1.140 1.00 94.44 79 LEU A O 1
ATOM 632 N N . GLY A 1 80 ? 2.666 6.658 -2.859 1.00 92.44 80 GLY A N 1
ATOM 633 C CA . GLY A 1 80 ? 1.317 6.463 -3.373 1.00 92.44 80 GLY A CA 1
ATOM 634 C C . GLY A 1 80 ? 0.269 6.876 -2.343 1.00 92.44 80 GLY A C 1
ATOM 635 O O . GLY A 1 80 ? -0.645 6.099 -2.059 1.00 92.44 80 GLY A O 1
ATOM 636 N N . TRP A 1 81 ? 0.439 8.047 -1.733 1.00 94.06 81 TRP A N 1
ATOM 637 C CA . TRP A 1 81 ? -0.456 8.648 -0.740 1.00 94.06 81 TRP A CA 1
ATOM 638 C C . TRP A 1 81 ? -1.253 9.809 -1.347 1.00 94.06 81 TRP A C 1
ATOM 640 O O . TRP A 1 81 ? -0.938 10.292 -2.429 1.00 94.06 81 TRP A O 1
ATOM 650 N N . THR A 1 82 ? -2.325 10.245 -0.677 1.00 94.56 82 THR A N 1
ATOM 651 C CA . THR A 1 82 ? -3.017 11.491 -1.064 1.00 94.56 82 THR A CA 1
ATOM 652 C C . THR A 1 82 ? -2.126 12.702 -0.809 1.00 94.56 82 THR A C 1
ATOM 654 O O . THR A 1 82 ? -1.345 12.671 0.132 1.00 94.56 82 THR A O 1
ATOM 657 N N . GLU A 1 83 ? -2.294 13.769 -1.595 1.00 95.50 83 GLU A N 1
ATOM 658 C CA . GLU A 1 83 ? -1.589 15.051 -1.454 1.00 95.50 83 GLU A CA 1
ATOM 659 C C . GLU A 1 83 ? -1.411 15.512 0.009 1.00 95.50 83 GLU A C 1
ATOM 661 O O . GLU A 1 83 ? -2.376 15.434 0.787 1.00 95.50 83 GLU A O 1
ATOM 666 N N . PRO A 1 84 ? -0.223 16.037 0.388 1.00 97.19 84 PRO A N 1
ATOM 667 C CA . PRO A 1 84 ? 0.138 16.258 1.786 1.00 97.19 84 PRO A CA 1
ATOM 668 C C . PRO A 1 84 ? -0.854 17.091 2.588 1.00 97.19 84 PRO A C 1
ATOM 670 O O . PRO A 1 84 ? -1.298 16.653 3.645 1.00 97.19 84 PRO A O 1
ATOM 673 N N . GLU A 1 85 ? -1.264 18.249 2.069 1.00 97.62 85 GLU A N 1
ATOM 674 C CA . GLU A 1 85 ? -2.171 19.163 2.776 1.00 97.62 85 GLU A CA 1
ATOM 675 C C . GLU A 1 85 ? -3.524 18.508 3.078 1.00 97.62 85 GLU A C 1
ATOM 677 O O . GLU A 1 85 ? -4.051 18.604 4.188 1.00 97.62 85 GLU A O 1
ATOM 682 N N . SER A 1 86 ? -4.075 17.795 2.092 1.00 97.06 86 SER A N 1
ATOM 683 C CA . SER A 1 86 ? -5.355 17.103 2.237 1.00 97.06 86 SER A CA 1
ATOM 684 C C . SER A 1 86 ? -5.246 15.952 3.231 1.00 97.06 86 SER A C 1
ATOM 686 O O . SER A 1 86 ? -6.139 15.764 4.062 1.00 97.06 86 SER A O 1
ATOM 688 N N . LEU A 1 87 ? -4.150 15.190 3.163 1.00 97.25 87 LEU A N 1
ATOM 689 C CA . LEU A 1 87 ? -3.915 14.065 4.054 1.00 97.25 87 LEU A CA 1
ATOM 690 C C . LEU A 1 87 ? -3.688 14.520 5.500 1.00 97.25 87 LEU A C 1
ATOM 692 O O . LEU A 1 87 ? -4.327 13.982 6.400 1.00 97.25 87 LEU A O 1
ATOM 696 N N . HIS A 1 88 ? -2.854 15.534 5.729 1.00 97.94 88 HIS A N 1
ATOM 697 C CA . HIS A 1 88 ? -2.603 16.101 7.061 1.00 97.94 88 HIS A CA 1
ATOM 698 C C . HIS A 1 88 ? -3.886 16.656 7.672 1.00 97.94 88 HIS A C 1
ATOM 700 O O . HIS A 1 88 ? -4.236 16.304 8.794 1.00 97.94 88 HIS A O 1
ATOM 706 N N . ALA A 1 89 ? -4.668 17.426 6.908 1.00 97.88 89 ALA A N 1
ATOM 707 C CA . ALA A 1 89 ? -5.963 17.921 7.371 1.00 97.88 89 ALA A CA 1
ATOM 708 C C . ALA A 1 89 ? -6.938 16.783 7.724 1.00 97.88 89 ALA A C 1
ATOM 710 O O . ALA A 1 89 ? -7.765 16.920 8.630 1.00 97.88 89 ALA A O 1
ATOM 711 N N . ALA A 1 90 ? -6.870 15.652 7.014 1.00 97.25 90 ALA A N 1
ATOM 712 C CA . ALA A 1 90 ? -7.660 14.475 7.344 1.00 97.25 90 ALA A CA 1
ATOM 713 C C . ALA A 1 90 ? -7.190 13.790 8.625 1.00 97.25 90 ALA A C 1
ATOM 715 O O . ALA A 1 90 ? -8.040 13.492 9.462 1.00 97.25 90 ALA A O 1
ATOM 716 N N . ILE A 1 91 ? -5.882 13.593 8.796 1.00 97.75 91 ILE A N 1
ATOM 717 C CA . ILE A 1 91 ? -5.293 12.991 9.997 1.00 97.75 91 ILE A CA 1
ATOM 718 C C . ILE A 1 91 ? -5.607 13.864 11.216 1.00 97.75 91 ILE A C 1
ATOM 720 O O . ILE A 1 91 ? -6.237 13.379 12.153 1.00 97.75 91 ILE A O 1
ATOM 724 N N . GLN A 1 92 ? -5.349 15.171 11.141 1.00 98.19 92 GLN A N 1
ATOM 725 C CA . GLN A 1 92 ? -5.633 16.111 12.228 1.00 98.19 92 GLN A CA 1
ATOM 726 C C . GLN A 1 92 ? -7.090 16.052 12.684 1.00 98.19 92 GLN A C 1
ATOM 728 O O . GLN A 1 92 ? -7.382 16.110 13.877 1.00 98.19 92 GLN A O 1
ATOM 733 N N . ARG A 1 93 ? -8.025 15.893 11.744 1.00 97.44 93 ARG A N 1
ATOM 734 C CA . ARG A 1 93 ? -9.453 15.791 12.054 1.00 97.44 93 ARG A CA 1
ATOM 735 C C . ARG A 1 93 ? -9.825 14.485 12.759 1.00 97.44 93 ARG A C 1
ATOM 737 O O . ARG A 1 93 ? -10.701 14.512 13.617 1.00 97.44 93 ARG A O 1
ATOM 744 N N . ILE A 1 94 ? -9.238 13.353 12.361 1.00 96.75 94 ILE A N 1
ATOM 745 C CA . ILE A 1 94 ? -9.641 12.023 12.858 1.00 96.75 94 ILE A CA 1
ATOM 746 C C . ILE A 1 94 ? -8.879 11.585 14.112 1.00 96.75 94 ILE A C 1
ATOM 748 O O . ILE A 1 94 ? -9.416 10.812 14.903 1.00 96.75 94 ILE A O 1
ATOM 752 N N . SER A 1 95 ? -7.640 12.046 14.283 1.00 96.50 95 SER A N 1
ATOM 753 C CA . SER A 1 95 ? -6.737 11.596 15.348 1.00 96.50 95 SER A CA 1
ATOM 754 C C . SER A 1 95 ? -6.233 12.725 16.241 1.00 96.50 95 SER A C 1
ATOM 756 O O . SER A 1 95 ? -5.769 12.457 17.348 1.00 96.50 95 SER A O 1
ATOM 758 N N . GLY A 1 96 ? -6.305 13.977 15.775 1.00 97.25 96 GLY A N 1
ATOM 759 C CA . GLY A 1 96 ? -5.622 15.108 16.403 1.00 97.25 96 GLY A CA 1
ATOM 760 C C . GLY A 1 96 ? -4.104 15.129 16.179 1.00 97.25 96 GLY A C 1
ATOM 761 O O . GLY A 1 96 ? -3.450 15.992 16.759 1.00 97.25 96 GLY A O 1
ATOM 762 N N . LEU A 1 97 ? -3.564 14.198 15.381 1.00 97.69 97 LEU A N 1
ATOM 763 C CA . LEU A 1 97 ? -2.152 14.135 14.983 1.00 97.69 97 LEU A CA 1
ATOM 764 C C . LEU A 1 97 ? -1.934 14.887 13.669 1.00 97.69 97 LEU A C 1
ATOM 766 O O . LEU A 1 97 ? -2.847 14.980 12.852 1.00 97.69 97 LEU A O 1
ATOM 770 N N . GLU A 1 98 ? -0.717 15.351 13.421 1.00 96.88 98 GLU A N 1
ATOM 771 C CA . GLU A 1 98 ? -0.421 16.192 12.262 1.00 96.88 98 GLU A CA 1
ATOM 772 C C . GLU A 1 98 ? -0.027 15.352 11.042 1.00 96.88 98 GLU A C 1
ATOM 774 O O . GLU A 1 98 ? -0.404 15.675 9.913 1.00 96.88 98 GLU A O 1
ATOM 779 N N . THR A 1 99 ? 0.695 14.243 11.249 1.00 97.06 99 THR A N 1
ATOM 780 C CA . THR A 1 99 ? 1.343 13.509 10.148 1.00 97.06 99 THR A CA 1
ATOM 781 C C . THR A 1 99 ? 1.000 12.013 10.082 1.00 97.06 99 THR A C 1
ATOM 783 O O . THR A 1 99 ? 0.641 11.389 11.086 1.00 97.06 99 THR A O 1
ATOM 786 N N . PRO A 1 100 ? 1.163 11.372 8.904 1.00 97.19 100 PRO A N 1
ATOM 787 C CA . PRO A 1 100 ? 1.069 9.916 8.782 1.00 97.19 100 PRO A CA 1
ATOM 788 C C . PRO A 1 100 ? 2.076 9.171 9.662 1.00 97.19 100 PRO A C 1
ATOM 790 O O . PRO A 1 100 ? 1.729 8.139 10.229 1.00 97.19 100 PRO A O 1
ATOM 793 N N . ALA A 1 101 ? 3.302 9.689 9.799 1.00 96.75 101 ALA A N 1
ATOM 794 C CA . ALA A 1 101 ? 4.353 9.060 10.596 1.00 96.75 101 ALA A CA 1
ATOM 795 C C . ALA A 1 101 ? 3.965 8.980 12.081 1.00 96.75 101 ALA A C 1
ATOM 797 O O . ALA A 1 101 ? 4.104 7.925 12.694 1.00 96.75 101 ALA A O 1
ATOM 798 N N . GLU A 1 102 ? 3.384 10.044 12.641 1.00 97.56 102 GLU A N 1
ATOM 799 C CA . GLU A 1 102 ? 2.861 10.044 14.015 1.00 97.56 102 GLU A CA 1
ATOM 800 C C . GLU A 1 102 ? 1.736 9.025 14.202 1.00 97.56 102 GLU A C 1
ATOM 802 O O . GLU A 1 102 ? 1.707 8.295 15.197 1.00 97.56 102 GLU A O 1
ATOM 807 N N . LEU A 1 103 ? 0.820 8.938 13.232 1.00 97.31 103 LEU A N 1
ATOM 808 C CA . LEU A 1 103 ? -0.270 7.970 13.288 1.00 97.31 103 LEU A CA 1
ATOM 809 C C . LEU A 1 103 ? 0.248 6.522 13.226 1.00 97.31 103 LEU A C 1
ATOM 811 O O . LEU A 1 103 ? -0.245 5.654 13.950 1.00 97.31 103 LEU A O 1
ATOM 815 N N . LEU A 1 104 ? 1.272 6.256 12.412 1.00 96.62 104 LEU A N 1
ATOM 816 C CA . LEU A 1 104 ? 1.924 4.946 12.359 1.00 96.62 104 LEU A CA 1
ATOM 817 C C . LEU A 1 104 ? 2.731 4.643 13.624 1.00 96.62 104 LEU A C 1
ATOM 819 O O . LEU A 1 104 ? 2.678 3.515 14.109 1.00 96.62 104 LEU A O 1
ATOM 823 N N . ALA A 1 105 ? 3.402 5.633 14.213 1.00 96.69 105 ALA A N 1
ATOM 824 C CA . ALA A 1 105 ? 4.092 5.475 15.490 1.00 96.69 105 ALA A CA 1
ATOM 825 C C . ALA A 1 105 ? 3.106 5.124 16.618 1.00 96.69 105 ALA A C 1
ATOM 827 O O . ALA A 1 105 ? 3.348 4.201 17.397 1.00 96.69 105 ALA A O 1
ATOM 828 N N . LYS A 1 106 ? 1.940 5.784 16.660 1.00 96.81 106 LYS A N 1
ATOM 829 C CA . LYS A 1 106 ? 0.839 5.428 17.569 1.00 96.81 106 LYS A CA 1
ATOM 830 C C . LYS A 1 106 ? 0.397 3.973 17.371 1.00 96.81 106 LYS A C 1
ATOM 832 O O . LYS A 1 106 ? 0.283 3.225 18.344 1.00 96.81 106 LYS A O 1
ATOM 837 N N . ALA A 1 107 ? 0.203 3.553 16.119 1.00 94.75 107 ALA A N 1
ATOM 838 C CA . ALA A 1 107 ? -0.150 2.174 15.783 1.00 94.75 107 ALA A CA 1
ATOM 839 C C . ALA A 1 107 ? 0.911 1.160 16.2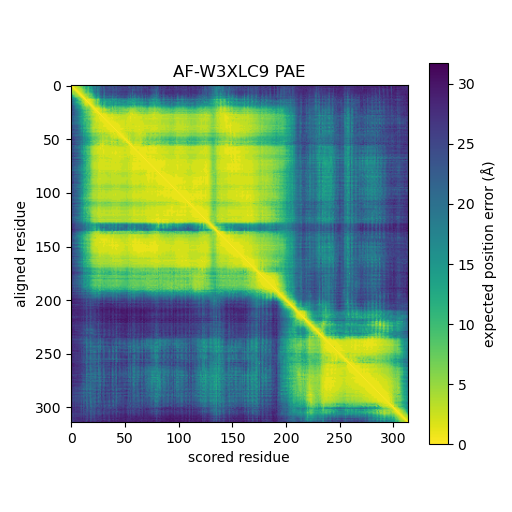45 1.00 94.75 107 ALA A C 1
ATOM 841 O O . ALA A 1 107 ? 0.564 0.065 16.687 1.00 94.75 107 ALA A O 1
ATOM 842 N N . GLN A 1 108 ? 2.191 1.524 16.144 1.00 94.06 108 GLN A N 1
ATOM 843 C CA . GLN A 1 108 ? 3.322 0.685 16.534 1.00 94.06 108 GLN A CA 1
ATOM 844 C C . GLN A 1 108 ? 3.414 0.500 18.053 1.00 94.06 108 GLN A C 1
ATOM 846 O O . GLN A 1 108 ? 3.748 -0.592 18.508 1.00 94.06 108 GLN A O 1
ATOM 851 N N . VAL A 1 109 ? 3.075 1.530 18.838 1.00 95.00 109 VAL A N 1
ATOM 852 C CA . VAL A 1 109 ? 2.986 1.426 20.305 1.00 95.00 109 VAL A CA 1
ATOM 853 C C . VAL A 1 109 ? 1.863 0.477 20.710 1.00 95.00 109 VAL A C 1
ATOM 855 O O . VAL A 1 109 ? 2.057 -0.409 21.541 1.00 95.00 109 VAL A O 1
ATOM 858 N N . SER A 1 110 ? 0.672 0.670 20.146 1.00 92.44 110 SER A N 1
ATOM 859 C CA . SER A 1 110 ? -0.456 -0.227 20.365 1.00 92.44 110 SER A CA 1
ATOM 860 C C . SER A 1 110 ? -1.486 -0.062 19.265 1.00 92.44 110 SER A C 1
ATOM 862 O O . SER A 1 110 ? -2.116 0.989 19.132 1.00 92.44 110 SER A O 1
ATO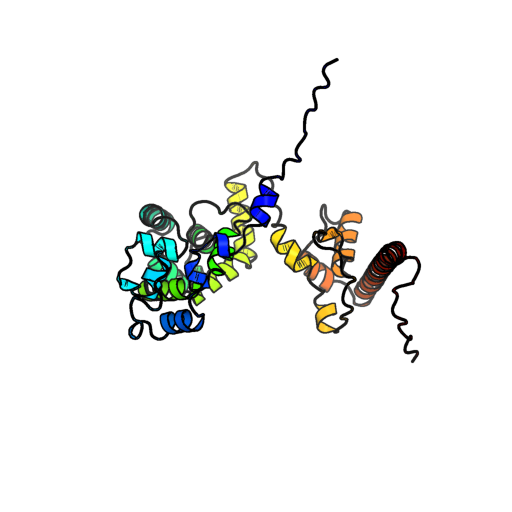M 864 N N . ARG A 1 111 ? -1.740 -1.142 18.529 1.00 87.38 111 ARG A N 1
ATOM 865 C CA . ARG A 1 111 ? -2.811 -1.185 17.531 1.00 87.38 111 ARG A CA 1
ATOM 866 C C . ARG A 1 111 ? -4.174 -0.876 18.150 1.00 87.38 111 ARG A C 1
ATOM 868 O O . ARG A 1 111 ? -4.977 -0.181 17.541 1.00 87.38 111 ARG A O 1
ATOM 875 N N . ASP A 1 112 ? -4.424 -1.356 19.364 1.00 88.50 112 ASP A N 1
ATOM 876 C CA . ASP A 1 112 ? -5.714 -1.180 20.037 1.00 88.50 112 ASP A CA 1
ATOM 877 C C . ASP A 1 112 ? -5.931 0.273 20.512 1.00 88.50 112 ASP A C 1
ATOM 879 O O . ASP A 1 112 ? -7.029 0.630 20.932 1.00 88.50 112 ASP A O 1
ATOM 883 N N . SER A 1 113 ? -4.903 1.131 20.411 1.00 91.81 113 SER A N 1
ATOM 884 C CA . SER A 1 113 ? -5.026 2.579 20.621 1.00 91.81 113 SER A CA 1
ATOM 885 C C . SER A 1 113 ? -5.619 3.327 19.421 1.00 91.81 113 SER A C 1
ATOM 887 O O . SER A 1 113 ? -5.952 4.511 19.544 1.00 91.81 113 SER A O 1
ATOM 889 N N . LEU A 1 114 ? -5.739 2.665 18.265 1.00 92.50 114 LEU A N 1
ATOM 890 C CA . LEU A 1 114 ? -6.282 3.272 17.060 1.00 92.50 114 LEU A CA 1
ATOM 891 C C . LEU A 1 114 ? -7.813 3.318 17.090 1.00 92.50 114 LEU A C 1
ATOM 893 O O . LEU A 1 114 ? -8.494 2.346 17.421 1.00 92.50 114 LEU A O 1
ATOM 897 N N . SER A 1 115 ? -8.362 4.451 16.671 1.00 92.12 115 SER A N 1
ATOM 898 C CA . SER A 1 115 ? -9.763 4.601 16.318 1.00 92.12 115 SER A CA 1
ATOM 899 C C . SER A 1 115 ? -10.060 3.893 14.992 1.00 92.12 115 SER A C 1
ATOM 901 O O . SER A 1 115 ? -9.175 3.580 14.193 1.00 92.12 115 SER A O 1
ATOM 903 N N . TRP A 1 116 ? -11.339 3.654 14.713 1.00 85.75 116 TRP A N 1
ATOM 904 C CA . TRP A 1 116 ? -11.736 3.016 13.456 1.00 85.75 116 TRP A CA 1
ATOM 905 C C . TRP A 1 116 ? -11.483 3.890 12.232 1.00 85.75 116 TRP A C 1
ATOM 907 O O . TRP A 1 116 ? -11.195 3.354 11.166 1.00 85.75 116 TRP A O 1
ATOM 917 N N . ASP A 1 117 ? -11.560 5.211 12.381 1.00 90.81 117 ASP A N 1
ATOM 918 C CA . ASP A 1 117 ? -11.272 6.144 11.291 1.00 90.81 117 ASP A CA 1
ATOM 919 C C . ASP A 1 117 ? -9.776 6.150 10.965 1.00 90.81 117 ASP A C 1
ATOM 921 O O . ASP A 1 117 ? -9.395 6.185 9.796 1.00 90.81 117 ASP A O 1
ATOM 925 N N . GLU A 1 118 ? -8.932 6.027 11.992 1.00 93.88 118 GLU A N 1
ATOM 926 C CA . GLU A 1 118 ? -7.489 5.844 11.841 1.00 93.88 118 GLU A CA 1
ATOM 927 C C . GLU A 1 118 ? -7.164 4.520 11.130 1.00 93.88 118 GLU A C 1
ATOM 929 O O . GLU A 1 118 ? -6.402 4.509 10.162 1.00 93.88 118 GLU A O 1
ATOM 934 N N . IL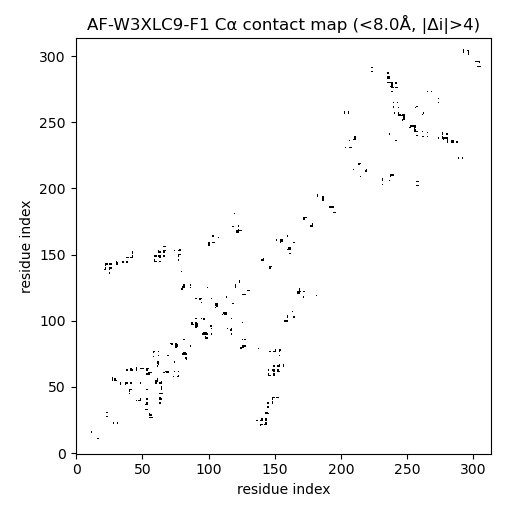E A 1 119 ? -7.785 3.411 11.557 1.00 89.06 119 ILE A N 1
ATOM 935 C CA . ILE A 1 119 ? -7.615 2.095 10.919 1.00 89.06 119 ILE A CA 1
ATOM 936 C C . ILE A 1 119 ? -8.079 2.130 9.459 1.00 89.06 119 ILE A C 1
ATOM 938 O O . ILE A 1 119 ? -7.376 1.626 8.585 1.00 89.06 119 ILE A O 1
ATOM 942 N N . ASP A 1 120 ? -9.243 2.718 9.171 1.00 86.88 120 ASP A N 1
ATOM 943 C CA . ASP A 1 120 ? -9.774 2.820 7.808 1.00 86.88 120 ASP A CA 1
ATOM 944 C C . ASP A 1 120 ? -8.834 3.619 6.895 1.00 86.88 120 ASP A C 1
ATOM 946 O O . ASP A 1 120 ? -8.556 3.195 5.771 1.00 86.88 120 ASP A O 1
ATOM 950 N N . LEU A 1 121 ? -8.274 4.725 7.395 1.00 92.19 121 LEU A N 1
ATOM 951 C CA . LEU A 1 121 ? -7.302 5.520 6.651 1.00 92.19 121 LEU A CA 1
ATOM 952 C C . LEU A 1 121 ? -6.012 4.732 6.358 1.00 92.19 121 LEU A C 1
ATOM 954 O O . LEU A 1 121 ? -5.517 4.763 5.228 1.00 92.19 121 LEU A O 1
ATOM 958 N N . ILE A 1 122 ? -5.496 3.986 7.341 1.00 91.94 122 ILE A N 1
ATOM 959 C CA . ILE A 1 122 ? -4.311 3.127 7.178 1.00 91.94 122 ILE A CA 1
ATOM 960 C C . ILE A 1 122 ? -4.583 1.999 6.174 1.00 91.94 122 ILE A C 1
ATOM 962 O O . ILE A 1 122 ? -3.767 1.760 5.287 1.00 91.94 122 ILE A O 1
ATOM 966 N N . VAL A 1 123 ? -5.744 1.337 6.251 1.00 85.81 123 VAL A N 1
ATOM 967 C CA . VAL A 1 123 ? -6.146 0.271 5.310 1.00 85.81 123 VAL A CA 1
ATOM 968 C C . VAL A 1 123 ? -6.209 0.790 3.883 1.00 85.81 123 VAL A C 1
ATOM 970 O O . VAL A 1 123 ? -5.759 0.125 2.950 1.00 85.81 123 VAL A O 1
ATOM 973 N N . LYS A 1 124 ? -6.747 1.998 3.709 1.00 87.25 124 LYS A N 1
ATOM 974 C CA . LYS A 1 124 ? -6.784 2.691 2.420 1.00 87.25 124 LYS A CA 1
ATOM 975 C C . LYS A 1 124 ? -5.408 3.189 1.983 1.00 87.25 124 LYS A C 1
ATOM 977 O O . LYS A 1 124 ? -5.310 3.856 0.961 1.00 87.25 124 LYS A O 1
ATOM 982 N N . ARG A 1 125 ? -4.344 2.874 2.727 1.00 91.00 125 ARG A N 1
ATOM 983 C CA . ARG A 1 125 ? -2.969 3.314 2.481 1.00 91.00 125 ARG A CA 1
ATOM 984 C C . ARG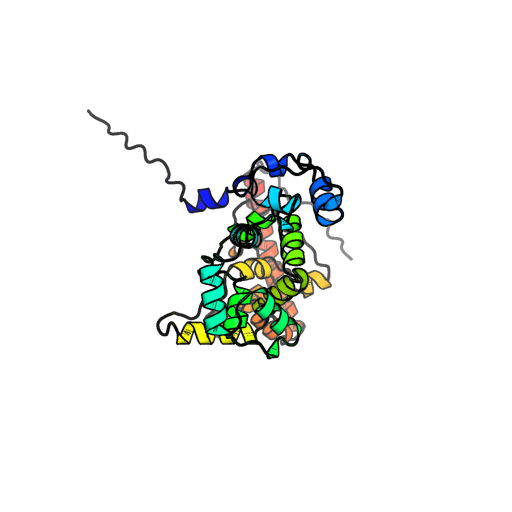 A 1 125 ? -2.872 4.829 2.322 1.00 91.00 125 ARG A C 1
ATOM 986 O O . ARG A 1 125 ? -2.205 5.314 1.416 1.00 91.00 125 ARG A O 1
ATOM 993 N N . PHE A 1 126 ? -3.583 5.558 3.182 1.00 94.12 126 PHE A N 1
ATOM 994 C CA . PHE A 1 126 ? -3.661 7.017 3.147 1.00 94.12 126 PHE A CA 1
ATOM 995 C C . PHE A 1 126 ? -4.231 7.597 1.837 1.00 94.12 126 PHE A C 1
ATOM 997 O O . PHE A 1 126 ? -3.938 8.733 1.462 1.00 94.12 126 PHE A O 1
ATOM 1004 N N . GLN A 1 127 ? -5.077 6.832 1.142 1.00 91.44 127 GLN A N 1
ATOM 1005 C CA . GLN A 1 127 ? -5.901 7.319 0.038 1.00 91.44 127 GLN A CA 1
ATOM 1006 C C . GLN A 1 127 ? -7.240 7.839 0.576 1.00 91.44 127 GLN A C 1
ATOM 1008 O O . GLN A 1 127 ? -8.062 7.068 1.074 1.00 91.44 127 GLN A O 1
ATOM 1013 N N . LEU A 1 128 ? -7.468 9.153 0.487 1.00 90.69 128 LEU A N 1
ATOM 1014 C CA . LEU A 1 128 ? -8.719 9.779 0.939 1.00 90.69 128 LEU A CA 1
ATOM 1015 C C . LEU A 1 128 ? -9.882 9.510 -0.016 1.00 90.69 128 LEU A C 1
ATOM 1017 O O . LEU A 1 128 ? -11.032 9.387 0.407 1.00 90.69 128 LEU A O 1
ATOM 1021 N N . SER A 1 129 ? -9.582 9.396 -1.307 1.00 85.00 129 SER A N 1
ATOM 1022 C CA . SER A 1 129 ? -10.556 8.959 -2.300 1.00 85.00 129 SER A CA 1
ATOM 1023 C C . SER A 1 129 ? -10.624 7.441 -2.262 1.00 85.00 129 SER A C 1
ATOM 1025 O O . SER A 1 129 ? -9.586 6.784 -2.344 1.00 85.00 129 SER A O 1
ATOM 1027 N N . SER A 1 130 ? -11.829 6.873 -2.131 1.00 61.78 130 SER A N 1
ATOM 1028 C CA . SER A 1 130 ? -11.981 5.416 -2.180 1.00 61.78 130 SER A CA 1
ATOM 1029 C C . SER A 1 130 ? -11.348 4.911 -3.475 1.00 61.78 130 SER A C 1
ATOM 1031 O O . SER A 1 130 ? -11.771 5.356 -4.548 1.00 61.78 130 SER A O 1
ATOM 1033 N N . PRO A 1 131 ? -10.343 4.019 -3.413 1.00 57.09 131 PRO A N 1
ATOM 1034 C CA . PRO A 1 131 ? -9.820 3.417 -4.621 1.00 57.09 131 PRO A CA 1
ATOM 1035 C C . PRO A 1 131 ? -10.998 2.753 -5.322 1.00 57.09 131 PRO A C 1
ATOM 1037 O O . PRO A 1 131 ? -11.714 1.947 -4.723 1.00 57.09 131 PRO A O 1
ATOM 1040 N N . THR A 1 132 ? -11.249 3.145 -6.571 1.00 47.22 132 THR A N 1
ATOM 1041 C CA . THR A 1 132 ? -12.287 2.510 -7.388 1.00 47.22 132 THR A CA 1
ATOM 1042 C C . THR A 1 132 ? -12.066 0.996 -7.294 1.00 47.22 132 THR A C 1
ATOM 1044 O O . THR A 1 132 ? -10.934 0.566 -7.539 1.00 47.22 132 THR A O 1
ATOM 1047 N N . PRO A 1 133 ? -13.065 0.180 -6.901 1.00 42.50 133 PRO A N 1
ATOM 1048 C CA . PRO A 1 133 ? -12.883 -1.259 -6.757 1.00 42.50 133 PRO A CA 1
ATOM 1049 C C . PRO A 1 133 ? -12.200 -1.822 -8.006 1.00 42.50 133 PRO A C 1
ATOM 1051 O O . PRO A 1 133 ? -12.740 -1.743 -9.108 1.00 42.50 133 PRO A O 1
ATOM 1054 N N . GLY A 1 134 ? -10.969 -2.314 -7.845 1.00 46.41 134 GLY A N 1
ATOM 1055 C CA . GLY A 1 134 ? -10.147 -2.763 -8.966 1.00 46.41 134 GLY A CA 1
ATOM 1056 C C . GLY A 1 134 ? -9.056 -1.806 -9.452 1.00 46.41 134 GLY A C 1
ATOM 1057 O O . GLY A 1 134 ? -8.582 -2.014 -10.567 1.00 46.41 134 GLY A O 1
ATOM 1058 N N . THR A 1 135 ? -8.600 -0.818 -8.669 1.00 51.66 135 THR A N 1
ATOM 1059 C CA . THR A 1 135 ? -7.366 -0.070 -8.980 1.00 51.66 135 THR A CA 1
ATOM 1060 C C . THR A 1 135 ? -6.151 -0.995 -8.937 1.00 51.66 135 THR A C 1
ATOM 1062 O O . THR A 1 135 ? -5.388 -1.034 -7.978 1.00 51.66 135 THR A O 1
ATOM 1065 N N . SER A 1 136 ? -5.957 -1.709 -10.042 1.00 59.97 136 SER A N 1
ATOM 1066 C CA . SER A 1 136 ? -4.699 -2.301 -10.475 1.00 59.97 136 SER A CA 1
ATOM 1067 C C . SER A 1 136 ? -3.556 -1.289 -10.448 1.00 59.97 136 SER A C 1
ATOM 1069 O O . SER A 1 136 ? -2.417 -1.706 -10.391 1.00 59.97 136 SER A O 1
ATOM 1071 N N . GLY A 1 137 ? -3.825 0.022 -10.445 1.00 66.44 137 GLY A N 1
ATOM 1072 C CA . GLY A 1 137 ? -2.804 1.070 -10.473 1.00 66.44 137 GLY A CA 1
ATOM 1073 C C . GLY A 1 137 ? -1.704 0.906 -9.423 1.00 66.44 137 GLY A C 1
ATOM 1074 O O . GLY A 1 137 ? -0.540 0.899 -9.796 1.00 66.44 137 GLY A O 1
ATOM 1075 N N . VAL A 1 138 ? -2.038 0.696 -8.143 1.00 72.44 138 VAL A N 1
ATOM 1076 C CA . VAL A 1 138 ? -1.013 0.533 -7.087 1.00 72.44 138 VAL A CA 1
ATOM 1077 C C . VAL A 1 138 ? -0.239 -0.776 -7.262 1.00 72.44 138 VAL A C 1
ATOM 1079 O O . VAL A 1 138 ? 0.985 -0.791 -7.150 1.00 72.44 138 VAL A O 1
ATOM 1082 N N . ASP A 1 139 ? -0.931 -1.869 -7.587 1.00 76.88 139 ASP A N 1
ATOM 1083 C CA . ASP A 1 139 ? -0.295 -3.174 -7.805 1.00 76.88 139 ASP A CA 1
ATOM 1084 C C . ASP A 1 139 ? 0.594 -3.178 -9.059 1.00 76.88 139 ASP A C 1
ATOM 1086 O O . ASP A 1 139 ? 1.632 -3.833 -9.083 1.00 76.88 139 ASP A O 1
ATOM 1090 N N . MET A 1 140 ? 0.214 -2.435 -10.099 1.00 82.69 140 MET A N 1
ATOM 1091 C CA . MET A 1 140 ? 0.963 -2.289 -11.349 1.00 82.69 140 MET A CA 1
ATOM 1092 C C . MET A 1 140 ? 2.125 -1.311 -11.188 1.00 82.69 140 MET A C 1
ATOM 1094 O O . MET A 1 140 ? 3.213 -1.574 -11.690 1.00 82.69 140 MET A O 1
ATOM 1098 N N . TRP A 1 141 ? 1.942 -0.237 -10.418 1.00 87.19 141 TRP A N 1
ATOM 1099 C CA . TRP A 1 141 ? 3.018 0.675 -10.034 1.00 87.19 141 TRP A CA 1
ATOM 1100 C C . TRP A 1 141 ? 4.106 -0.061 -9.247 1.00 87.19 141 TRP A C 1
ATOM 1102 O O . TRP A 1 141 ? 5.287 0.118 -9.524 1.00 87.19 141 TRP A O 1
ATOM 1112 N N . ARG A 1 142 ? 3.736 -0.964 -8.327 1.00 88.81 142 ARG A N 1
ATOM 1113 C CA . ARG A 1 142 ? 4.697 -1.813 -7.592 1.00 88.81 142 ARG A CA 1
ATOM 1114 C C . ARG A 1 142 ? 5.490 -2.765 -8.498 1.00 88.81 142 ARG A C 1
ATOM 1116 O O . ARG A 1 142 ? 6.558 -3.214 -8.096 1.00 88.81 142 ARG A O 1
ATOM 1123 N N . GLN A 1 143 ? 4.984 -3.073 -9.694 1.00 89.44 143 GLN A N 1
ATOM 1124 C CA . GLN A 1 143 ? 5.661 -3.928 -10.678 1.00 89.44 143 GLN A CA 1
ATOM 1125 C C . GLN A 1 143 ? 6.657 -3.165 -11.564 1.00 89.44 143 GLN A C 1
ATOM 1127 O O . GLN A 1 143 ? 7.423 -3.800 -12.289 1.00 89.44 143 GLN A O 1
ATOM 1132 N N . VAL A 1 144 ? 6.668 -1.828 -11.533 1.00 93.50 144 VAL A N 1
ATOM 1133 C CA . VAL A 1 144 ? 7.686 -1.039 -12.238 1.00 93.50 144 VAL A CA 1
ATOM 1134 C C . VAL A 1 144 ? 9.019 -1.168 -11.479 1.00 93.50 144 VAL A C 1
ATOM 1136 O O . VAL A 1 144 ? 9.055 -0.900 -10.272 1.00 93.50 144 VAL A O 1
ATOM 1139 N N . PRO A 1 145 ? 10.120 -1.572 -12.144 1.00 96.06 145 PRO A N 1
ATOM 1140 C CA . PRO A 1 145 ? 11.416 -1.763 -11.492 1.00 96.06 145 PRO A CA 1
ATOM 1141 C C . PRO A 1 145 ? 11.871 -0.526 -10.713 1.00 96.06 145 PRO A C 1
ATOM 1143 O O . PRO A 1 145 ? 11.765 0.586 -11.216 1.00 96.06 145 PRO A O 1
ATOM 1146 N N . GLY A 1 146 ? 12.366 -0.701 -9.486 1.00 95.50 146 GLY A N 1
ATOM 1147 C CA . GLY A 1 146 ? 12.863 0.386 -8.632 1.00 95.50 146 GLY A CA 1
ATOM 1148 C C . GLY A 1 146 ? 11.812 1.092 -7.770 1.00 95.50 146 GLY A C 1
ATOM 1149 O O . GLY A 1 146 ? 12.178 1.741 -6.794 1.00 95.50 146 GLY A O 1
ATOM 1150 N N . ASN A 1 147 ? 10.514 0.942 -8.056 1.00 95.94 147 ASN A N 1
ATOM 1151 C CA . ASN A 1 147 ? 9.462 1.626 -7.293 1.00 95.94 147 ASN A CA 1
ATOM 1152 C C . ASN A 1 147 ? 9.395 1.159 -5.827 1.00 95.94 147 ASN A C 1
ATOM 1154 O O . ASN A 1 147 ? 9.247 1.977 -4.920 1.00 95.94 147 ASN A O 1
ATOM 1158 N N . LEU A 1 148 ? 9.553 -0.145 -5.568 1.00 94.50 148 LEU A N 1
ATOM 1159 C CA . LEU A 1 148 ? 9.575 -0.683 -4.200 1.00 94.50 148 LEU A CA 1
ATOM 1160 C C . LEU A 1 148 ? 10.818 -0.239 -3.416 1.00 94.50 148 LEU A C 1
ATOM 1162 O O . LEU A 1 148 ? 10.727 0.018 -2.218 1.00 94.50 148 LEU A O 1
ATOM 1166 N N . GLN A 1 149 ? 11.968 -0.134 -4.083 1.00 96.38 149 GLN A N 1
ATOM 1167 C CA . GLN A 1 149 ? 13.212 0.334 -3.474 1.00 96.38 149 GLN A CA 1
ATOM 1168 C C . GLN A 1 149 ? 13.120 1.813 -3.100 1.00 96.38 149 GLN A C 1
ATOM 1170 O O . GLN A 1 149 ? 13.408 2.163 -1.959 1.00 96.38 149 GLN A O 1
ATOM 1175 N N . ALA A 1 150 ? 12.632 2.652 -4.016 1.00 96.81 150 ALA A N 1
ATOM 1176 C CA . ALA A 1 150 ? 12.390 4.067 -3.757 1.00 96.81 150 ALA A CA 1
ATOM 1177 C C . ALA A 1 150 ? 11.411 4.274 -2.601 1.00 96.81 150 ALA A C 1
ATOM 1179 O O . ALA A 1 150 ? 11.678 5.052 -1.693 1.00 96.81 150 ALA A O 1
ATOM 1180 N N . ARG A 1 151 ? 10.299 3.527 -2.599 1.00 96.00 151 ARG A N 1
ATOM 1181 C CA . ARG A 1 151 ? 9.324 3.552 -1.507 1.00 96.00 151 ARG A CA 1
ATOM 1182 C C . ARG A 1 151 ? 9.983 3.242 -0.165 1.00 96.00 151 ARG A C 1
ATOM 1184 O O . ARG A 1 151 ? 9.777 3.990 0.779 1.00 96.00 151 ARG A O 1
ATOM 1191 N N . ALA A 1 152 ? 10.779 2.175 -0.090 1.00 95.25 152 ALA A N 1
ATOM 1192 C CA . ALA A 1 152 ? 11.458 1.787 1.144 1.00 95.25 152 ALA A CA 1
ATOM 1193 C C . ALA A 1 152 ? 12.441 2.865 1.635 1.00 95.25 152 ALA A C 1
ATOM 1195 O O . ALA A 1 152 ? 12.465 3.152 2.829 1.00 95.25 152 ALA A O 1
ATOM 1196 N N . LEU A 1 153 ? 13.208 3.482 0.726 1.00 96.19 153 LEU A N 1
ATOM 1197 C CA . LEU A 1 153 ? 14.115 4.589 1.052 1.00 96.19 153 LEU A CA 1
ATOM 1198 C C . LEU A 1 153 ? 13.345 5.796 1.598 1.00 96.19 153 LEU A C 1
ATOM 1200 O O . LEU A 1 153 ? 13.665 6.295 2.672 1.00 96.19 153 LEU A O 1
ATOM 1204 N N . VAL A 1 154 ? 12.282 6.216 0.907 1.00 97.25 154 VAL A N 1
ATOM 1205 C CA . VAL A 1 154 ? 11.446 7.343 1.343 1.00 97.25 154 VAL A CA 1
ATOM 1206 C C . VAL A 1 154 ? 10.770 7.047 2.681 1.00 97.25 154 VAL A C 1
ATOM 1208 O O . VAL A 1 154 ? 10.767 7.906 3.557 1.00 97.25 154 VAL A O 1
ATOM 1211 N N . SER A 1 155 ? 10.243 5.835 2.885 1.00 96.00 155 SER A N 1
ATOM 1212 C CA . SER A 1 155 ? 9.693 5.424 4.181 1.00 96.00 155 SER A CA 1
ATOM 1213 C C . SER A 1 155 ? 10.739 5.519 5.292 1.00 96.00 155 SER A C 1
ATOM 1215 O O . SER A 1 155 ? 10.449 6.098 6.335 1.00 96.00 155 SER A O 1
ATOM 1217 N N . ALA A 1 156 ? 11.963 5.041 5.056 1.00 95.44 156 ALA A N 1
ATOM 1218 C CA . ALA A 1 156 ? 13.043 5.137 6.035 1.00 95.44 156 ALA A CA 1
ATOM 1219 C C . ALA A 1 156 ? 13.407 6.597 6.366 1.00 95.44 156 ALA A C 1
ATOM 1221 O O . ALA A 1 156 ? 13.572 6.924 7.541 1.00 95.44 156 ALA A O 1
ATOM 1222 N N . CYS A 1 157 ? 13.464 7.487 5.368 1.00 95.19 157 CYS A N 1
ATOM 1223 C CA . CYS A 1 157 ? 13.703 8.920 5.580 1.00 95.19 157 CYS A CA 1
ATOM 1224 C C . CYS A 1 157 ? 12.625 9.592 6.443 1.00 95.19 157 CYS A C 1
ATOM 1226 O O . CYS A 1 157 ? 12.927 10.530 7.175 1.00 95.19 157 CYS A O 1
ATOM 1228 N N . GLU A 1 158 ? 11.386 9.106 6.379 1.00 94.81 158 GLU A N 1
ATOM 1229 C CA . GLU A 1 158 ? 10.263 9.593 7.189 1.00 94.81 158 GLU A CA 1
ATOM 1230 C C . GLU A 1 158 ? 10.136 8.866 8.542 1.00 94.81 158 GLU A C 1
ATOM 1232 O O . GLU A 1 158 ? 9.174 9.086 9.278 1.00 94.81 158 GLU A O 1
ATOM 1237 N N . GLY A 1 159 ? 11.077 7.976 8.884 1.00 95.31 159 GLY A N 1
ATOM 1238 C CA . GLY A 1 159 ? 11.021 7.177 10.112 1.00 95.31 159 GLY A CA 1
ATOM 1239 C C . GLY A 1 159 ? 9.900 6.132 10.116 1.00 95.31 159 GLY A C 1
ATOM 1240 O O . GLY A 1 159 ? 9.457 5.700 11.179 1.00 95.31 159 GLY A O 1
ATOM 1241 N N . ILE A 1 160 ? 9.421 5.732 8.938 1.00 95.50 160 ILE A N 1
ATOM 1242 C CA . ILE A 1 160 ? 8.345 4.761 8.759 1.00 95.50 160 ILE A CA 1
ATOM 1243 C C . ILE A 1 160 ? 8.941 3.379 8.501 1.00 95.50 160 ILE A C 1
ATOM 1245 O O . ILE A 1 160 ? 9.653 3.157 7.521 1.00 95.50 160 ILE A O 1
ATOM 1249 N N . ASP A 1 161 ? 8.562 2.415 9.334 1.00 94.38 161 ASP A N 1
ATOM 1250 C CA . ASP A 1 161 ? 8.777 0.996 9.059 1.00 94.38 161 ASP A CA 1
ATOM 1251 C C . ASP A 1 161 ? 7.760 0.518 7.998 1.00 94.38 161 ASP A C 1
ATOM 1253 O O . ASP A 1 161 ? 6.593 0.248 8.301 1.00 94.38 161 ASP A O 1
ATOM 1257 N N . ASP A 1 162 ? 8.187 0.449 6.729 1.00 91.06 162 ASP A N 1
ATOM 1258 C CA . ASP A 1 162 ? 7.323 0.025 5.611 1.00 91.06 162 ASP A CA 1
ATOM 1259 C C . ASP A 1 162 ? 6.854 -1.434 5.760 1.00 91.06 162 ASP A C 1
ATOM 1261 O O . ASP A 1 162 ? 5.751 -1.776 5.329 1.00 91.06 162 ASP A O 1
ATOM 1265 N N . GLU A 1 163 ? 7.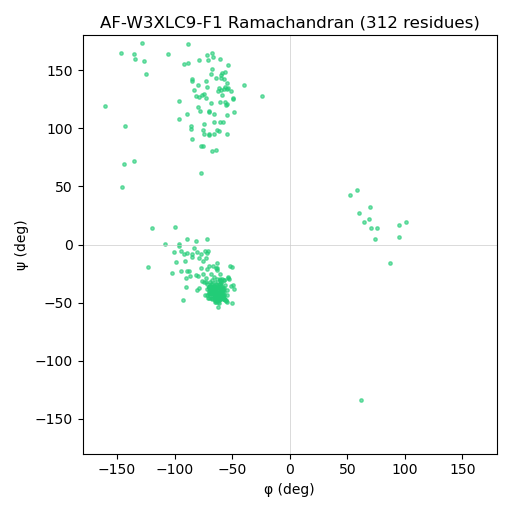633 -2.306 6.408 1.00 90.88 163 GLU A N 1
ATOM 1266 C CA . GLU A 1 163 ? 7.218 -3.690 6.660 1.00 90.88 163 GLU A CA 1
ATOM 1267 C C . GLU A 1 163 ? 6.087 -3.728 7.692 1.00 90.88 163 GLU A C 1
ATOM 1269 O O . GLU A 1 163 ? 5.059 -4.378 7.473 1.00 90.88 163 GLU A O 1
ATOM 1274 N N . PHE A 1 164 ? 6.233 -2.984 8.791 1.00 92.62 164 PHE A N 1
ATOM 1275 C CA . PHE A 1 164 ? 5.162 -2.802 9.767 1.00 92.62 164 PHE A CA 1
ATOM 1276 C C . PHE A 1 164 ? 3.905 -2.211 9.121 1.00 92.62 164 PHE A C 1
ATOM 1278 O O . PHE A 1 164 ? 2.814 -2.749 9.315 1.00 92.62 164 PHE A O 1
ATOM 1285 N N . PHE A 1 165 ? 4.048 -1.164 8.305 1.00 92.31 165 PHE A N 1
ATOM 1286 C CA . PHE A 1 165 ? 2.924 -0.550 7.604 1.00 92.31 165 PHE A CA 1
ATOM 1287 C C . PHE A 1 165 ? 2.194 -1.545 6.689 1.00 92.31 165 PHE A C 1
ATOM 1289 O O . PHE A 1 165 ? 0.964 -1.647 6.743 1.00 92.31 165 PHE A O 1
ATOM 1296 N N . ASN A 1 166 ? 2.922 -2.334 5.889 1.00 88.62 166 ASN A N 1
ATOM 1297 C CA . ASN A 1 166 ? 2.313 -3.350 5.027 1.00 88.62 166 ASN A CA 1
ATOM 1298 C C . ASN A 1 166 ? 1.584 -4.427 5.852 1.00 88.62 166 ASN A C 1
ATOM 1300 O O . ASN A 1 166 ? 0.416 -4.701 5.567 1.00 88.62 166 ASN A O 1
ATOM 1304 N N . ARG A 1 167 ? 2.199 -4.954 6.924 1.00 87.44 167 ARG A N 1
ATOM 1305 C CA . ARG A 1 167 ? 1.551 -5.928 7.827 1.00 87.44 167 ARG A CA 1
ATOM 1306 C C . ARG A 1 167 ? 0.291 -5.375 8.481 1.00 87.44 167 ARG A C 1
ATOM 1308 O O . ARG A 1 167 ? -0.714 -6.075 8.572 1.00 87.44 167 ARG A O 1
ATOM 1315 N N . LEU A 1 168 ? 0.324 -4.119 8.922 1.00 86.31 168 LEU A N 1
ATOM 1316 C CA . LEU A 1 168 ? -0.830 -3.457 9.525 1.00 86.31 168 LEU A CA 1
ATOM 1317 C C . LEU A 1 168 ? -1.978 -3.311 8.518 1.00 86.31 168 LEU A C 1
ATOM 1319 O O . LEU A 1 168 ? -3.143 -3.521 8.868 1.00 86.31 168 LEU A O 1
ATOM 1323 N N . THR A 1 169 ? -1.648 -3.011 7.260 1.00 84.88 169 THR A N 1
ATOM 1324 C CA . THR A 1 169 ? -2.626 -2.941 6.167 1.00 84.88 169 THR A CA 1
ATOM 1325 C C . THR A 1 169 ? -3.247 -4.318 5.901 1.00 84.88 169 THR A C 1
ATOM 1327 O O . THR A 1 169 ? -4.468 -4.437 5.834 1.00 84.88 169 THR A O 1
ATOM 1330 N N . GLU A 1 170 ? -2.425 -5.367 5.790 1.00 81.19 170 GLU A N 1
ATOM 1331 C CA . GLU A 1 170 ? -2.861 -6.749 5.538 1.00 81.19 170 GLU A CA 1
ATOM 1332 C C . GLU A 1 170 ? -3.732 -7.298 6.667 1.00 81.19 170 GLU A C 1
ATOM 1334 O O . GLU A 1 170 ? -4.824 -7.810 6.413 1.00 81.19 170 GLU A O 1
ATOM 1339 N N . PHE A 1 171 ? -3.297 -7.122 7.918 1.00 75.81 171 PHE A N 1
ATOM 1340 C CA . PHE A 1 171 ? -4.069 -7.505 9.095 1.00 75.81 171 PHE A CA 1
ATOM 1341 C C . PHE A 1 171 ? -5.449 -6.852 9.072 1.00 75.81 171 PHE A C 1
ATOM 1343 O O . PHE A 1 171 ? -6.468 -7.512 9.236 1.00 75.81 171 PHE A O 1
ATOM 1350 N N . SER A 1 172 ? -5.494 -5.551 8.804 1.00 69.50 172 SER A N 1
ATOM 1351 C CA . SER A 1 172 ? -6.745 -4.804 8.826 1.00 69.50 172 SER A CA 1
ATOM 1352 C C . SER A 1 172 ? -7.672 -5.171 7.660 1.00 69.50 172 SER A C 1
ATOM 1354 O O . SER A 1 172 ? -8.869 -4.896 7.722 1.00 69.50 172 SER A O 1
ATOM 1356 N N . ILE A 1 173 ? -7.163 -5.788 6.590 1.00 71.00 173 ILE A N 1
ATOM 1357 C CA . ILE A 1 173 ? -7.977 -6.366 5.512 1.00 71.00 173 ILE A CA 1
ATOM 1358 C C . ILE A 1 173 ? -8.518 -7.745 5.918 1.00 71.00 173 ILE A C 1
ATOM 1360 O O . ILE A 1 173 ? -9.670 -8.040 5.605 1.00 71.00 173 ILE A O 1
ATOM 1364 N N . GLY A 1 174 ? -7.714 -8.561 6.607 1.00 69.81 174 GLY A N 1
ATOM 1365 C CA . GLY A 1 174 ? -8.047 -9.943 6.969 1.00 69.81 174 GLY A CA 1
ATOM 1366 C C . GLY A 1 174 ? -8.744 -10.150 8.321 1.00 69.81 174 GLY A C 1
ATOM 1367 O O . GLY A 1 174 ? -9.269 -11.232 8.554 1.00 69.81 174 GLY A O 1
ATOM 1368 N N . ASP A 1 175 ? -8.752 -9.159 9.214 1.00 74.38 175 ASP A N 1
ATOM 1369 C CA . ASP A 1 175 ? -9.377 -9.266 10.536 1.00 74.38 175 ASP A CA 1
ATOM 1370 C C . ASP A 1 175 ? -10.904 -9.122 10.456 1.00 74.38 175 ASP A C 1
ATOM 1372 O O . ASP A 1 175 ? -11.428 -8.054 10.128 1.00 74.38 175 ASP A O 1
ATOM 1376 N N . ASP A 1 176 ? -11.629 -10.190 10.796 1.00 65.88 176 ASP A N 1
ATOM 1377 C CA . ASP A 1 176 ? -13.097 -10.227 10.751 1.00 65.88 176 ASP A CA 1
ATOM 1378 C C . ASP A 1 176 ? -13.741 -9.122 11.596 1.00 65.88 176 ASP A C 1
ATOM 1380 O O . ASP A 1 176 ? -14.775 -8.569 11.216 1.00 65.88 176 ASP A O 1
ATOM 1384 N N . GLY A 1 177 ? -13.131 -8.770 12.732 1.00 70.12 177 GLY A N 1
ATOM 1385 C CA . GLY A 1 177 ? -13.615 -7.704 13.603 1.00 70.12 177 GLY A CA 1
ATOM 1386 C C . GLY A 1 177 ? -13.540 -6.337 12.924 1.00 70.12 177 GLY A C 1
ATOM 1387 O O . GLY A 1 177 ? -14.508 -5.571 12.957 1.00 70.12 177 GLY A O 1
ATOM 1388 N N . ALA A 1 178 ? -12.417 -6.039 12.272 1.00 68.75 178 ALA A N 1
ATOM 1389 C CA . ALA A 1 178 ? -12.220 -4.831 11.482 1.00 68.75 178 ALA A CA 1
ATOM 1390 C C . ALA A 1 178 ? -13.126 -4.808 10.241 1.00 68.75 178 ALA A C 1
ATOM 1392 O O . ALA A 1 178 ? -13.730 -3.776 9.937 1.00 68.75 178 ALA A O 1
ATOM 1393 N N . VAL A 1 179 ? -13.281 -5.941 9.548 1.00 69.56 179 VAL A N 1
ATOM 1394 C CA . VAL A 1 179 ? -14.172 -6.078 8.386 1.00 69.56 179 VAL A CA 1
ATOM 1395 C C . VAL A 1 179 ? -15.627 -5.832 8.782 1.00 69.56 179 VAL A C 1
ATOM 1397 O O . VAL A 1 179 ? -16.264 -4.948 8.208 1.00 69.56 179 VAL A O 1
ATOM 1400 N N . ALA A 1 180 ? -16.143 -6.544 9.786 1.00 69.94 180 ALA A N 1
ATOM 1401 C CA . ALA A 1 180 ? -17.529 -6.420 10.234 1.00 69.94 180 ALA A CA 1
ATOM 1402 C C . ALA A 1 180 ? -17.862 -4.986 10.666 1.00 69.94 180 ALA A C 1
ATOM 1404 O O . ALA A 1 180 ? -18.917 -4.452 10.322 1.00 69.94 180 ALA A O 1
ATOM 1405 N N . LYS A 1 181 ? -16.937 -4.316 11.362 1.00 69.44 181 LYS A N 1
ATOM 1406 C CA . LYS A 1 181 ? -17.122 -2.923 11.788 1.00 69.44 181 LYS A CA 1
ATOM 1407 C C . LYS A 1 181 ? -17.075 -1.931 10.628 1.00 69.44 181 LYS A C 1
ATOM 1409 O O . LYS A 1 181 ? -17.869 -0.992 10.629 1.00 69.44 181 LYS A O 1
ATOM 1414 N N . ARG A 1 182 ? -16.223 -2.138 9.615 1.00 72.12 182 ARG A N 1
ATOM 1415 C CA . ARG A 1 182 ? -16.251 -1.328 8.382 1.00 72.12 182 ARG A CA 1
ATOM 1416 C C . ARG A 1 182 ? -17.562 -1.490 7.627 1.00 72.12 182 ARG A C 1
ATOM 1418 O O . ARG A 1 182 ? -18.123 -0.491 7.191 1.00 72.12 182 ARG A O 1
ATOM 1425 N N . VAL A 1 183 ? -18.069 -2.718 7.511 1.00 69.62 183 VAL A N 1
ATOM 1426 C CA . VAL A 1 183 ? -19.382 -2.984 6.902 1.00 69.62 183 VAL A CA 1
ATOM 1427 C C . VAL A 1 183 ? -20.481 -2.274 7.694 1.00 69.62 183 VAL A C 1
ATOM 1429 O O . VAL A 1 183 ? -21.298 -1.575 7.104 1.00 69.62 183 VAL A O 1
ATOM 1432 N N . ALA A 1 184 ? -20.460 -2.367 9.026 1.00 73.88 184 ALA A N 1
ATOM 1433 C CA . ALA A 1 184 ? -21.426 -1.680 9.878 1.00 73.88 184 ALA A CA 1
ATOM 1434 C C . ALA A 1 184 ? -21.370 -0.150 9.719 1.00 73.88 184 ALA A C 1
ATOM 1436 O O . ALA A 1 184 ? -22.415 0.488 9.605 1.00 73.88 184 ALA A O 1
ATOM 1437 N N . LYS A 1 185 ? -20.169 0.446 9.665 1.00 75.69 185 LYS A N 1
ATOM 1438 C CA . LYS A 1 185 ? -19.998 1.883 9.400 1.00 75.69 185 LYS A CA 1
ATOM 1439 C C . LYS A 1 185 ? -20.517 2.260 8.012 1.00 75.69 185 LYS A C 1
ATOM 1441 O O . LYS A 1 185 ? -21.282 3.206 7.896 1.00 75.69 185 LYS A O 1
ATOM 1446 N N . PHE A 1 186 ? -20.160 1.495 6.982 1.00 75.25 186 PHE A N 1
ATOM 1447 C CA . PHE A 1 186 ? -20.636 1.724 5.619 1.00 75.25 186 PHE A CA 1
ATOM 1448 C C . PHE A 1 186 ? -22.166 1.706 5.541 1.00 75.25 186 PHE A C 1
ATOM 1450 O O . PHE A 1 186 ? -22.744 2.623 4.968 1.00 75.25 186 PHE A O 1
ATOM 1457 N N . LEU A 1 187 ? -22.817 0.717 6.160 1.00 75.12 187 LEU A N 1
ATOM 1458 C CA . LEU A 1 187 ? -24.278 0.621 6.223 1.00 75.12 187 LEU A CA 1
ATOM 1459 C C . LEU A 1 187 ? -24.906 1.768 7.022 1.00 75.12 187 LEU A C 1
ATOM 1461 O O . LEU A 1 187 ? -25.967 2.262 6.660 1.00 75.12 187 LEU A O 1
ATOM 1465 N N . LYS A 1 188 ? -24.250 2.219 8.097 1.00 79.25 188 LYS A N 1
ATOM 1466 C CA . LYS A 1 188 ? -24.698 3.381 8.874 1.00 79.25 188 LYS A CA 1
ATOM 1467 C C . LYS A 1 188 ? -24.639 4.670 8.049 1.00 79.25 188 LYS A C 1
ATOM 1469 O O . LYS A 1 188 ? -25.580 5.456 8.097 1.00 79.25 188 LYS A O 1
ATOM 1474 N N . ASP A 1 189 ? -23.550 4.874 7.314 1.00 78.00 189 ASP A N 1
ATOM 1475 C CA . ASP A 1 189 ? -23.334 6.066 6.488 1.00 78.00 189 ASP A CA 1
ATOM 1476 C C . ASP A 1 189 ? -24.143 6.008 5.175 1.00 78.00 189 ASP A C 1
ATOM 1478 O O . ASP A 1 189 ? -24.403 7.038 4.558 1.00 78.00 189 ASP A O 1
ATOM 1482 N N . ASN A 1 190 ? -24.571 4.808 4.759 1.00 78.06 190 ASN A N 1
ATOM 1483 C CA . ASN A 1 190 ? -25.314 4.545 3.526 1.00 78.06 190 ASN A CA 1
ATOM 1484 C C . ASN A 1 190 ? -26.492 3.590 3.807 1.00 78.06 190 ASN A C 1
ATOM 1486 O O . ASN A 1 190 ? -26.452 2.431 3.391 1.00 78.06 190 ASN A O 1
ATOM 1490 N N . PRO A 1 191 ? -27.557 4.046 4.493 1.00 78.00 191 PRO A N 1
ATOM 1491 C CA . PRO A 1 191 ? -28.644 3.172 4.948 1.00 78.00 191 PRO A CA 1
ATOM 1492 C C . PRO A 1 191 ? -29.438 2.514 3.810 1.00 78.00 191 PRO A C 1
ATOM 1494 O O . PRO A 1 191 ? -30.085 1.494 4.028 1.00 78.00 191 PRO A O 1
ATOM 1497 N N . GLU A 1 192 ? -29.383 3.074 2.598 1.00 82.06 192 GLU A N 1
ATOM 1498 C CA . GLU A 1 192 ? -30.014 2.499 1.402 1.00 82.06 192 GLU A CA 1
ATOM 1499 C C . GLU A 1 192 ? -29.081 1.585 0.594 1.00 82.06 192 GLU A C 1
ATOM 1501 O O . GLU A 1 192 ? -29.519 0.925 -0.350 1.00 82.06 192 GLU A O 1
ATOM 1506 N N . ALA A 1 193 ? -27.790 1.529 0.935 1.00 70.19 193 ALA A N 1
ATOM 1507 C CA . ALA A 1 193 ? -26.866 0.638 0.257 1.00 70.19 193 ALA A CA 1
ATOM 1508 C C . ALA A 1 193 ? -27.109 -0.802 0.715 1.00 70.19 193 ALA A C 1
ATOM 1510 O O . ALA A 1 193 ? -27.110 -1.109 1.908 1.00 70.19 193 ALA A O 1
ATOM 1511 N N . LEU A 1 194 ? -27.258 -1.713 -0.248 1.00 55.41 194 LEU A N 1
ATOM 1512 C CA . LEU A 1 194 ? -27.132 -3.137 0.041 1.00 55.41 194 LEU A CA 1
ATOM 1513 C C . LEU A 1 194 ? -25.741 -3.387 0.649 1.00 55.41 194 LEU A C 1
ATOM 1515 O O . LEU A 1 194 ? -24.776 -2.744 0.212 1.00 55.41 194 LEU A O 1
ATOM 1519 N N . PRO A 1 195 ? -25.612 -4.293 1.638 1.00 53.00 195 PRO A N 1
ATOM 1520 C CA . PRO A 1 195 ? -24.311 -4.633 2.190 1.00 53.00 195 PRO A CA 1
ATOM 1521 C C . PRO A 1 195 ? -23.362 -4.977 1.040 1.00 53.00 195 PRO A C 1
ATOM 1523 O O . PRO A 1 195 ? -23.766 -5.707 0.126 1.00 53.00 195 PRO A O 1
ATOM 1526 N N . PRO A 1 196 ? -22.140 -4.412 1.034 1.00 48.25 196 PRO A N 1
ATOM 1527 C CA . PRO A 1 196 ? -21.199 -4.650 -0.041 1.00 48.25 196 PRO A CA 1
ATOM 1528 C C . PRO A 1 196 ? -21.011 -6.156 -0.148 1.00 48.25 196 PRO A C 1
ATOM 1530 O O . PRO A 1 196 ? -20.617 -6.802 0.825 1.00 48.25 196 PRO A O 1
ATOM 1533 N N . GLN A 1 197 ? -21.341 -6.719 -1.314 1.00 44.25 197 GLN A N 1
ATOM 1534 C CA . GLN A 1 197 ? -21.040 -8.122 -1.546 1.00 44.25 197 GLN A CA 1
ATOM 1535 C C . GLN A 1 197 ? -19.531 -8.300 -1.348 1.00 44.25 197 GLN A C 1
ATOM 1537 O O . GLN A 1 197 ? -18.764 -7.445 -1.819 1.00 44.25 197 GLN A O 1
ATOM 1542 N N . PRO A 1 198 ? -19.088 -9.336 -0.614 1.00 41.56 198 PRO A N 1
ATOM 1543 C CA . PRO A 1 198 ? -17.667 -9.598 -0.453 1.00 41.56 198 PRO A CA 1
ATOM 1544 C C . PRO A 1 198 ? -17.014 -9.586 -1.836 1.00 41.56 198 PRO A C 1
ATOM 1546 O O . PRO A 1 198 ? -17.511 -10.208 -2.771 1.00 41.56 198 PRO A O 1
ATOM 1549 N N . SER A 1 199 ? -15.963 -8.778 -2.007 1.00 38.66 199 SER A N 1
ATOM 1550 C CA . SER A 1 199 ? -15.447 -8.514 -3.348 1.00 38.66 199 SER A CA 1
ATOM 1551 C C . SER A 1 199 ? -15.019 -9.827 -4.013 1.00 38.66 199 SER A C 1
ATOM 1553 O O . SER A 1 199 ? -14.193 -10.561 -3.463 1.00 38.66 199 SER A O 1
ATOM 1555 N N . ILE A 1 200 ? -15.509 -10.054 -5.232 1.00 37.91 200 ILE A N 1
ATOM 1556 C CA . ILE A 1 200 ? -15.183 -11.184 -6.122 1.00 37.91 200 ILE A CA 1
ATOM 1557 C C . ILE A 1 200 ? -13.657 -11.365 -6.311 1.00 37.91 200 ILE A C 1
ATOM 1559 O O . ILE A 1 200 ? -13.172 -12.435 -6.670 1.00 37.91 200 ILE A O 1
ATOM 1563 N N . ARG A 1 201 ? -12.832 -10.349 -6.007 1.00 39.50 201 ARG A N 1
ATOM 1564 C CA . ARG A 1 201 ? -11.364 -10.485 -6.015 1.00 39.50 201 ARG A CA 1
ATOM 1565 C C . ARG A 1 201 ? -10.838 -11.531 -5.024 1.00 39.50 201 ARG A C 1
ATOM 1567 O O . ARG A 1 201 ? -9.857 -12.187 -5.355 1.00 39.50 201 ARG A O 1
ATOM 1574 N N . ASN A 1 202 ? -11.495 -11.744 -3.882 1.00 40.34 202 ASN A N 1
ATOM 1575 C CA . ASN A 1 202 ? -11.144 -12.852 -2.985 1.00 40.34 202 ASN A CA 1
ATOM 1576 C C . ASN A 1 202 ? -11.749 -14.180 -3.444 1.00 40.34 202 ASN A C 1
ATOM 1578 O O . ASN A 1 202 ? -11.150 -15.225 -3.202 1.00 40.34 202 ASN A O 1
ATOM 1582 N N . GLU A 1 203 ? -12.865 -14.163 -4.178 1.00 37.44 203 GLU A N 1
ATOM 1583 C CA . GLU A 1 203 ? -13.376 -15.377 -4.817 1.00 37.44 203 GLU A CA 1
ATOM 1584 C C . GLU A 1 203 ? -12.346 -15.957 -5.781 1.00 37.44 203 GLU A C 1
ATOM 1586 O O . GLU A 1 203 ? -12.253 -17.166 -5.859 1.00 37.44 203 GLU A O 1
ATOM 1591 N N . HIS A 1 204 ? -11.503 -15.167 -6.453 1.00 38.50 204 HIS A N 1
ATOM 1592 C CA . HIS A 1 204 ? -10.446 -15.704 -7.323 1.00 38.50 204 HIS A CA 1
ATOM 1593 C C . HIS A 1 204 ? -9.361 -16.493 -6.576 1.00 38.50 204 HIS A C 1
ATOM 1595 O O . HIS A 1 204 ? -8.894 -17.501 -7.099 1.00 38.50 204 HIS A O 1
ATOM 1601 N N . CYS A 1 205 ? -8.997 -16.097 -5.354 1.00 36.50 205 CYS A N 1
ATOM 1602 C CA . CYS 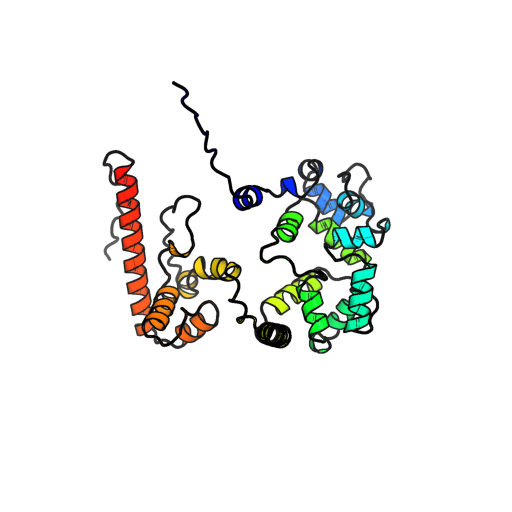A 1 205 ? -8.064 -16.876 -4.536 1.00 36.50 205 CYS A CA 1
ATOM 1603 C C . CYS A 1 205 ? -8.738 -18.104 -3.914 1.00 36.50 205 CYS A C 1
ATOM 1605 O O . CYS A 1 205 ? -8.077 -19.121 -3.774 1.00 36.50 205 CYS A O 1
ATOM 1607 N N . TYR A 1 206 ? -10.039 -18.048 -3.605 1.00 36.44 206 TYR A N 1
ATOM 1608 C CA . TYR A 1 206 ? -10.790 -19.175 -3.033 1.00 36.44 206 TYR A CA 1
ATOM 1609 C C . TYR A 1 206 ? -11.391 -20.139 -4.078 1.00 36.44 206 TYR A C 1
ATOM 1611 O O . TYR A 1 206 ? -11.616 -21.301 -3.772 1.00 36.44 206 TYR A O 1
ATOM 1619 N N . SER A 1 207 ? -11.615 -19.693 -5.316 1.00 40.28 207 SER A N 1
ATOM 1620 C CA . SER A 1 207 ? -12.108 -20.505 -6.445 1.00 40.28 207 SER A CA 1
ATOM 1621 C C . SER A 1 207 ? -10.980 -21.156 -7.240 1.00 40.28 207 SER A C 1
ATOM 1623 O O . SER A 1 207 ? -11.198 -22.186 -7.871 1.00 40.28 207 SER A O 1
ATOM 1625 N N . LEU A 1 208 ? -9.766 -20.596 -7.173 1.00 42.59 208 LEU A N 1
ATOM 1626 C CA . LEU A 1 208 ? -8.536 -21.290 -7.561 1.00 42.59 208 LEU A CA 1
ATOM 1627 C C . LEU A 1 208 ? -7.917 -22.064 -6.382 1.00 42.59 208 LEU A C 1
ATOM 1629 O O . LEU A 1 208 ? -6.975 -22.826 -6.596 1.00 42.59 208 LEU A O 1
ATOM 1633 N N . ALA A 1 209 ? -8.438 -21.908 -5.156 1.00 39.03 209 ALA A N 1
ATOM 1634 C CA . ALA A 1 209 ? -7.997 -22.687 -4.006 1.00 39.03 209 ALA A CA 1
ATOM 1635 C C . ALA A 1 209 ? -8.541 -24.111 -4.097 1.00 39.03 209 ALA A C 1
ATOM 1637 O O . ALA A 1 209 ? -9.695 -24.405 -3.791 1.00 39.03 209 ALA A O 1
ATOM 1638 N N . HIS A 1 210 ? -7.635 -25.001 -4.482 1.00 50.03 210 HIS A N 1
ATOM 1639 C CA . HIS A 1 210 ? -7.484 -26.322 -3.888 1.00 50.03 210 HIS A CA 1
ATOM 1640 C C . HIS A 1 210 ? -8.039 -26.339 -2.456 1.00 50.03 210 HIS A C 1
ATOM 1642 O O . HIS A 1 210 ? -7.672 -25.476 -1.650 1.00 50.03 210 HIS A O 1
ATOM 1648 N N . SER A 1 211 ? -8.920 -27.289 -2.125 1.00 49.44 211 SER A N 1
ATOM 1649 C CA . SER A 1 211 ? -9.313 -27.436 -0.724 1.00 49.44 211 SER A CA 1
ATOM 1650 C C . SER A 1 211 ? -8.048 -27.665 0.113 1.00 49.44 211 SER A C 1
ATOM 1652 O O . SER A 1 211 ? -7.064 -28.227 -0.379 1.00 49.44 211 SER A O 1
ATOM 1654 N N . ARG A 1 212 ? -8.035 -27.208 1.370 1.00 46.47 212 ARG A N 1
ATOM 1655 C CA . ARG A 1 212 ? -6.920 -27.474 2.294 1.00 46.47 212 ARG A CA 1
ATOM 1656 C C . ARG A 1 212 ? -6.551 -28.964 2.287 1.00 46.47 212 ARG A C 1
ATOM 1658 O O . ARG A 1 212 ? -5.368 -29.289 2.263 1.00 46.47 212 ARG A O 1
ATOM 1665 N N . ASP A 1 213 ? -7.554 -29.834 2.205 1.00 47.62 213 ASP A N 1
ATOM 1666 C CA . ASP A 1 213 ? -7.400 -31.284 2.094 1.00 47.62 213 ASP A CA 1
ATOM 1667 C C . ASP A 1 213 ? -6.737 -31.711 0.772 1.00 47.62 213 ASP A C 1
ATOM 1669 O O . ASP A 1 213 ? -5.831 -32.532 0.804 1.00 47.62 213 ASP A O 1
ATOM 1673 N N . ASP A 1 214 ? -7.088 -31.130 -0.382 1.00 50.66 214 ASP A N 1
ATOM 1674 C CA . ASP A 1 214 ? -6.437 -31.444 -1.671 1.00 50.66 214 ASP A CA 1
ATOM 1675 C C . ASP A 1 214 ? -4.939 -31.082 -1.670 1.00 50.66 214 ASP A C 1
ATOM 1677 O O . ASP A 1 214 ? -4.120 -31.804 -2.244 1.00 50.66 214 ASP A O 1
ATOM 1681 N N . VAL A 1 215 ? -4.572 -29.976 -1.006 1.00 46.44 215 VAL A N 1
ATOM 1682 C CA . VAL A 1 215 ? -3.171 -29.545 -0.845 1.00 46.44 215 VAL A CA 1
ATOM 1683 C C . VAL A 1 215 ? -2.423 -30.462 0.124 1.00 46.44 215 VAL A C 1
ATOM 1685 O O . VAL A 1 215 ? -1.287 -30.843 -0.155 1.00 46.44 215 VAL A O 1
ATOM 1688 N N . VAL A 1 216 ? -3.049 -30.819 1.249 1.00 43.97 216 VAL A N 1
ATOM 1689 C CA . VAL A 1 216 ? -2.456 -31.657 2.306 1.00 43.97 216 VAL A CA 1
ATOM 1690 C C . VAL A 1 216 ? -2.323 -33.119 1.872 1.00 43.97 216 VAL A C 1
ATOM 1692 O O . VAL A 1 216 ? -1.314 -33.750 2.174 1.00 43.97 216 VAL A O 1
ATOM 1695 N N . LEU A 1 217 ? -3.299 -33.650 1.134 1.00 48.84 217 LEU A N 1
ATOM 1696 C CA . LEU A 1 217 ? -3.321 -35.037 0.659 1.00 48.84 217 LEU A CA 1
ATOM 1697 C C . LEU A 1 217 ? -2.508 -35.246 -0.627 1.00 48.84 217 LEU A C 1
ATOM 1699 O O . LEU A 1 217 ? -2.397 -36.372 -1.100 1.00 48.84 217 LEU A O 1
ATOM 1703 N N . GLY A 1 218 ? -1.934 -34.187 -1.208 1.00 37.06 218 GLY A N 1
ATOM 1704 C CA . GLY A 1 218 ? -1.095 -34.296 -2.404 1.00 37.06 218 GLY A CA 1
ATOM 1705 C C . GLY A 1 218 ? -1.845 -34.777 -3.651 1.00 37.06 218 GLY A C 1
ATOM 1706 O O . GLY A 1 218 ? -1.209 -35.210 -4.613 1.00 37.06 218 GLY A O 1
ATOM 1707 N N . ASN A 1 219 ? -3.179 -34.678 -3.665 1.00 45.53 219 ASN A N 1
ATOM 1708 C CA . ASN A 1 219 ? -4.040 -35.103 -4.770 1.00 45.53 219 ASN A CA 1
ATOM 1709 C C . ASN A 1 219 ? -4.001 -34.080 -5.921 1.00 45.53 219 ASN A C 1
ATOM 1711 O O . ASN A 1 219 ? -4.997 -33.461 -6.298 1.00 45.53 219 ASN A O 1
ATOM 1715 N N . TYR A 1 220 ? -2.813 -33.888 -6.495 1.00 48.31 220 TYR A N 1
ATOM 1716 C CA . TYR A 1 220 ? -2.576 -33.000 -7.626 1.00 48.31 220 TYR A CA 1
ATOM 1717 C C . TYR A 1 220 ? -2.872 -33.718 -8.941 1.00 48.31 220 TYR A C 1
ATOM 1719 O O . TYR A 1 220 ? -1.984 -34.295 -9.570 1.00 48.31 220 TYR A O 1
ATOM 1727 N N . ARG A 1 221 ? -4.116 -33.622 -9.416 1.00 48.81 221 ARG A N 1
ATOM 1728 C CA . ARG A 1 221 ? -4.412 -33.836 -10.838 1.00 48.81 221 ARG A CA 1
ATOM 1729 C C . ARG A 1 221 ? -4.445 -32.464 -11.523 1.00 48.81 221 ARG A C 1
ATOM 1731 O O . ARG A 1 221 ? -5.366 -31.693 -11.250 1.00 48.81 221 ARG A O 1
ATOM 1738 N N . PRO A 1 222 ? -3.450 -32.101 -12.359 1.00 49.66 222 PRO A N 1
ATOM 1739 C CA . PRO A 1 222 ? -3.487 -30.829 -13.079 1.00 49.66 222 PRO A CA 1
ATOM 1740 C C . PRO A 1 222 ? -4.739 -30.777 -13.958 1.00 49.66 222 PRO A C 1
ATOM 1742 O O . PRO A 1 222 ? -5.191 -31.812 -14.426 1.00 49.66 222 PRO A O 1
ATOM 1745 N N . TRP A 1 223 ? -5.316 -29.593 -14.159 1.00 63.41 223 TRP A N 1
ATOM 1746 C CA . TRP A 1 223 ? -6.529 -29.385 -14.959 1.00 63.41 223 TRP A CA 1
ATOM 1747 C C . TRP A 1 223 ? -6.286 -29.565 -16.469 1.00 63.41 223 TRP A C 1
ATOM 1749 O O . TRP A 1 223 ? -5.154 -29.372 -16.927 1.00 63.41 223 TRP A O 1
ATOM 1759 N N . PRO A 1 224 ? -7.334 -29.831 -17.283 1.00 60.12 224 PRO A N 1
ATOM 1760 C CA . PRO A 1 224 ? -7.215 -29.617 -18.716 1.00 60.12 224 PRO A CA 1
ATOM 1761 C C . PRO A 1 224 ? -6.895 -28.141 -18.941 1.00 60.12 224 PRO A C 1
ATOM 1763 O O . PRO A 1 224 ? -7.451 -27.295 -18.233 1.00 60.12 224 PRO A O 1
ATOM 1766 N N . PRO A 1 225 ? -6.058 -27.782 -19.928 1.00 58.56 225 PRO A N 1
ATOM 1767 C CA . PRO A 1 225 ? -5.835 -26.386 -20.255 1.00 58.56 225 PRO A CA 1
ATOM 1768 C C . PRO A 1 225 ? -7.161 -25.793 -20.747 1.00 58.56 225 PRO A C 1
ATOM 1770 O O . PRO A 1 225 ? -7.587 -25.988 -21.893 1.00 58.56 225 PRO A O 1
ATOM 1773 N N . LEU A 1 226 ? -7.851 -25.100 -19.843 1.00 59.69 226 LEU A N 1
ATOM 1774 C CA . LEU A 1 226 ? -8.977 -24.246 -20.168 1.00 59.69 226 LEU A CA 1
ATOM 1775 C C . LEU A 1 226 ? -8.386 -23.072 -20.948 1.00 59.69 226 LEU A C 1
ATOM 1777 O O . LEU A 1 226 ? -7.453 -22.415 -20.492 1.00 59.69 226 LEU A O 1
ATOM 1781 N N . GLY A 1 227 ? -8.862 -22.866 -22.177 1.00 54.38 227 GLY A N 1
ATOM 1782 C CA . GLY A 1 227 ? -8.341 -21.803 -23.035 1.00 54.38 227 GLY A CA 1
ATOM 1783 C C . GLY A 1 227 ? -8.383 -20.430 -22.340 1.00 54.38 227 GLY A C 1
ATOM 1784 O O . GLY A 1 227 ? -9.219 -20.219 -21.457 1.00 54.38 227 GLY A O 1
ATOM 1785 N N . PRO A 1 228 ? -7.509 -19.491 -22.737 1.00 48.03 228 PRO A N 1
ATOM 1786 C CA . PRO A 1 228 ? -7.407 -18.183 -22.094 1.00 48.03 228 PRO A CA 1
ATOM 1787 C C . PRO A 1 228 ? -8.762 -17.455 -22.062 1.00 48.03 228 PRO A C 1
ATOM 1789 O O . PRO A 1 228 ? -9.459 -17.389 -23.076 1.00 48.03 228 PRO A O 1
ATOM 1792 N N . GLY A 1 229 ? -9.121 -16.894 -20.900 1.00 52.56 229 GLY A N 1
ATOM 1793 C CA . GLY A 1 229 ? -10.307 -16.044 -20.722 1.00 52.56 229 GLY A CA 1
ATOM 1794 C C . GLY A 1 229 ? -11.584 -16.732 -20.221 1.00 52.56 229 GLY A C 1
ATOM 1795 O O . GLY A 1 229 ? -12.660 -16.151 -20.358 1.00 52.56 229 GLY A O 1
ATOM 1796 N N . ARG A 1 230 ? -11.504 -17.945 -19.658 1.00 55.50 230 ARG A N 1
ATOM 1797 C CA . ARG A 1 230 ? -12.644 -18.574 -18.963 1.00 55.50 230 ARG A CA 1
ATOM 1798 C C . ARG A 1 230 ? -12.737 -18.117 -17.499 1.00 55.50 230 ARG A C 1
ATOM 1800 O O . ARG A 1 230 ? -11.720 -17.914 -16.845 1.00 55.50 230 ARG A O 1
ATOM 1807 N N . PHE A 1 231 ? -13.969 -17.928 -17.022 1.00 49.97 231 PHE A N 1
ATOM 1808 C CA . PHE A 1 231 ? -14.295 -17.474 -15.663 1.00 49.97 231 PHE A CA 1
ATOM 1809 C C . PHE A 1 231 ? -14.198 -18.614 -14.625 1.00 49.97 231 PHE A C 1
ATOM 1811 O O . PHE A 1 231 ? -14.341 -19.775 -15.014 1.00 49.97 231 PHE A O 1
ATOM 1818 N N . PRO A 1 232 ? -14.033 -18.302 -13.321 1.00 51.53 232 PRO A N 1
ATOM 1819 C CA . PRO A 1 232 ? -13.992 -19.267 -12.211 1.00 51.53 232 PRO A CA 1
ATOM 1820 C C . PRO A 1 232 ? -15.139 -20.283 -12.191 1.00 51.53 232 PRO A C 1
ATOM 1822 O O . PRO A 1 232 ? -14.943 -21.450 -11.882 1.00 51.53 232 PRO A O 1
ATOM 1825 N N . GLU A 1 233 ? -16.334 -19.866 -12.603 1.00 51.94 233 GLU A N 1
ATOM 1826 C CA . GLU A 1 233 ? -17.532 -20.715 -12.666 1.00 51.94 233 GLU A CA 1
ATOM 1827 C C . GLU A 1 233 ? -17.408 -21.886 -13.655 1.00 51.94 233 GLU A C 1
ATOM 1829 O O . GLU A 1 233 ? -18.195 -22.829 -13.610 1.00 51.94 233 GLU A O 1
ATOM 1834 N N . GLN A 1 234 ? -16.427 -21.821 -14.559 1.00 60.91 234 GLN A N 1
ATOM 1835 C CA . GLN A 1 234 ? -16.146 -22.846 -15.563 1.00 60.91 234 GLN A CA 1
ATOM 1836 C C . GLN A 1 234 ? -15.040 -23.812 -15.123 1.00 60.91 234 GLN A C 1
ATOM 1838 O O . GLN A 1 234 ? -14.710 -24.732 -15.873 1.00 60.91 234 GLN A O 1
ATOM 1843 N N . TYR A 1 235 ? -14.466 -23.603 -13.936 1.00 64.81 235 TYR A N 1
ATOM 1844 C CA . TYR A 1 235 ? -13.608 -24.580 -13.288 1.00 64.81 235 TYR A CA 1
ATOM 1845 C C . TYR A 1 235 ? -14.508 -25.582 -12.560 1.00 64.81 235 TYR A C 1
ATOM 1847 O O . TYR A 1 235 ? -15.466 -25.182 -11.889 1.00 64.81 235 TYR A O 1
ATOM 1855 N N . PRO A 1 236 ? -14.258 -26.888 -12.707 1.00 67.88 236 PRO A N 1
ATOM 1856 C CA . PRO A 1 236 ? -15.019 -27.876 -11.967 1.00 67.88 236 PRO A CA 1
ATOM 1857 C C . PRO A 1 236 ? -14.800 -27.670 -10.460 1.00 67.88 236 PRO A C 1
ATOM 1859 O O . PRO A 1 236 ? -13.679 -27.400 -10.025 1.00 67.88 236 PRO A O 1
ATOM 1862 N N . PRO A 1 237 ? -15.877 -27.713 -9.669 1.00 81.81 237 PRO A N 1
ATOM 1863 C CA . PRO A 1 237 ? -15.844 -27.289 -8.276 1.00 81.81 237 PRO A CA 1
ATOM 1864 C C . PRO A 1 237 ? -15.006 -28.246 -7.417 1.00 81.81 237 PRO A C 1
ATOM 1866 O O . PRO A 1 237 ? -15.002 -29.454 -7.650 1.00 81.81 237 PRO A O 1
ATOM 1869 N N . THR A 1 238 ? -14.323 -27.715 -6.399 1.00 83.88 238 THR A N 1
ATOM 1870 C CA . THR A 1 238 ? -13.782 -28.532 -5.300 1.00 83.88 238 THR A CA 1
ATOM 1871 C C . THR A 1 238 ? -14.925 -29.114 -4.467 1.00 83.88 238 THR A C 1
ATOM 1873 O O . THR A 1 238 ? -16.059 -28.636 -4.544 1.00 83.88 238 THR A O 1
ATOM 1876 N N . ALA A 1 239 ? -14.636 -30.116 -3.635 1.00 87.25 239 ALA A N 1
ATOM 1877 C CA . ALA A 1 239 ? -15.630 -30.729 -2.751 1.00 87.25 239 ALA A CA 1
ATOM 1878 C C . ALA A 1 239 ? -16.341 -29.693 -1.858 1.00 87.25 239 ALA A C 1
ATOM 1880 O O . ALA A 1 239 ? -17.570 -29.670 -1.794 1.00 87.25 239 ALA A O 1
ATOM 1881 N N . SER A 1 240 ? -15.585 -28.754 -1.278 1.00 83.81 240 SER A N 1
ATOM 1882 C CA . SER A 1 240 ? -16.147 -27.654 -0.488 1.00 83.81 240 SER A CA 1
ATOM 1883 C C . SER A 1 240 ? -17.021 -26.714 -1.323 1.00 83.81 240 SER A C 1
ATOM 1885 O O . SER A 1 240 ? -18.067 -26.277 -0.857 1.00 83.81 240 SER A O 1
ATOM 1887 N N . VAL A 1 241 ? -16.669 -26.436 -2.583 1.00 84.06 241 VAL A N 1
ATOM 1888 C CA . VAL A 1 241 ? -17.517 -25.625 -3.475 1.00 84.06 241 VAL A CA 1
ATOM 1889 C C . VAL A 1 241 ? -18.804 -26.365 -3.856 1.00 84.06 241 VAL A C 1
ATOM 1891 O O . VAL A 1 241 ? -19.852 -25.726 -3.953 1.00 84.06 241 VAL A O 1
ATOM 1894 N N . VAL A 1 242 ? -18.763 -27.689 -4.057 1.00 90.50 242 VAL A N 1
ATOM 1895 C CA . VAL A 1 242 ? -19.979 -28.499 -4.269 1.00 90.50 242 VAL A CA 1
ATOM 1896 C C . VAL A 1 242 ? -20.879 -28.420 -3.038 1.00 90.50 242 VAL A C 1
ATOM 1898 O O . VAL A 1 242 ? -22.056 -28.105 -3.177 1.00 90.50 242 VAL A O 1
ATOM 1901 N N . PHE A 1 243 ? -20.318 -28.604 -1.843 1.00 92.75 243 PHE A N 1
ATOM 1902 C CA . PHE A 1 243 ? -21.047 -28.451 -0.586 1.00 92.75 243 PHE A CA 1
ATOM 1903 C C . PHE A 1 243 ? -21.694 -27.066 -0.444 1.00 92.75 243 PHE A C 1
ATOM 1905 O O . PHE A 1 243 ? -22.892 -26.966 -0.189 1.00 92.75 243 PHE A O 1
ATOM 1912 N N . GLY A 1 244 ? -20.950 -25.986 -0.702 1.00 86.69 244 GLY A N 1
ATOM 1913 C CA . GLY A 1 244 ? -21.495 -24.627 -0.655 1.00 86.69 244 GLY A CA 1
ATOM 1914 C C . GLY A 1 244 ? -22.651 -24.395 -1.638 1.00 86.69 244 GLY A C 1
ATOM 1915 O O . GLY A 1 244 ? -23.607 -23.686 -1.316 1.00 86.69 244 GLY A O 1
ATOM 1916 N N . ARG A 1 245 ? -22.608 -25.011 -2.829 1.00 89.00 245 ARG A N 1
ATOM 1917 C CA . ARG A 1 245 ? -23.722 -24.966 -3.795 1.00 89.00 245 ARG A CA 1
ATOM 1918 C C . ARG A 1 245 ? -24.946 -25.711 -3.274 1.00 89.00 245 ARG A C 1
ATOM 1920 O O . ARG A 1 245 ? -26.040 -25.160 -3.343 1.00 89.00 245 ARG A O 1
ATOM 1927 N N . ASP A 1 246 ? -24.760 -26.893 -2.702 1.00 92.50 246 ASP A N 1
ATOM 1928 C CA . ASP A 1 246 ? -25.848 -27.685 -2.130 1.00 92.50 246 ASP A CA 1
ATOM 1929 C C . ASP A 1 246 ? -26.547 -26.961 -0.978 1.00 92.50 246 ASP A C 1
ATOM 1931 O O . ASP A 1 246 ? -27.774 -26.933 -0.928 1.00 92.50 246 ASP A O 1
ATOM 1935 N N . LEU A 1 247 ? -25.794 -26.309 -0.088 1.00 88.62 247 LEU A N 1
ATOM 1936 C CA . LEU A 1 247 ? -26.373 -25.505 0.992 1.00 88.62 247 LEU A CA 1
ATOM 1937 C C . LEU A 1 247 ? -27.290 -24.392 0.458 1.00 88.62 247 LEU A C 1
ATOM 1939 O O . LEU A 1 247 ? -28.351 -24.120 1.026 1.00 88.62 247 LEU A O 1
ATOM 1943 N N . LYS A 1 248 ? -26.905 -23.763 -0.659 1.00 85.44 248 LYS A N 1
ATOM 1944 C CA . LYS A 1 248 ? -27.736 -22.772 -1.353 1.00 85.44 248 LYS A CA 1
ATOM 1945 C C . LYS A 1 248 ? -28.971 -23.413 -1.987 1.00 85.44 248 LYS A C 1
ATOM 1947 O O . LYS A 1 248 ? -30.068 -22.875 -1.866 1.00 85.44 248 LYS A O 1
ATOM 1952 N N . GLU A 1 249 ? -28.810 -24.543 -2.672 1.00 90.31 249 GLU A N 1
ATOM 1953 C CA . GLU A 1 249 ? -29.911 -25.262 -3.331 1.00 90.31 249 GLU A CA 1
ATOM 1954 C C . GLU A 1 249 ? -30.947 -25.787 -2.330 1.00 90.31 249 GLU A C 1
ATOM 1956 O O . GLU A 1 249 ? -32.145 -25.760 -2.606 1.00 90.31 249 GLU A O 1
ATOM 1961 N N . GLN A 1 250 ? -30.503 -26.178 -1.135 1.00 90.94 250 GLN A N 1
ATOM 1962 C CA . GLN A 1 250 ? -31.360 -26.565 -0.013 1.00 90.94 250 GLN A CA 1
ATOM 1963 C C . GLN A 1 250 ? -32.049 -25.364 0.660 1.00 90.94 250 GLN A C 1
ATOM 1965 O O . GLN A 1 250 ? -32.871 -25.548 1.555 1.00 90.94 250 GLN A O 1
ATOM 1970 N N . GLY A 1 251 ? -31.727 -24.132 0.250 1.00 88.69 251 GLY A N 1
ATOM 1971 C CA . GLY A 1 251 ? -32.287 -22.909 0.821 1.00 88.69 251 GLY A CA 1
ATOM 1972 C C . GLY A 1 251 ? -31.803 -22.607 2.239 1.00 88.69 251 GLY A C 1
ATOM 1973 O O . GLY A 1 251 ? -32.392 -21.754 2.900 1.00 88.69 251 GLY A O 1
ATOM 1974 N N . ILE A 1 252 ? -30.743 -23.281 2.706 1.00 85.50 252 ILE A N 1
ATOM 1975 C CA . ILE A 1 252 ? -30.118 -23.008 4.010 1.00 85.50 252 ILE A CA 1
ATOM 1976 C C . ILE A 1 252 ? -29.504 -21.605 3.988 1.00 85.50 252 ILE A C 1
ATOM 1978 O O . ILE A 1 252 ? -29.634 -20.848 4.947 1.00 85.50 252 ILE A O 1
ATOM 1982 N N . PHE A 1 253 ? -28.913 -21.230 2.852 1.00 73.19 253 PHE A N 1
ATOM 1983 C CA . PHE A 1 253 ? -28.425 -19.883 2.583 1.00 73.19 253 PHE A CA 1
ATOM 1984 C C . PHE A 1 253 ? -29.038 -19.336 1.290 1.00 73.19 253 PHE A C 1
ATOM 1986 O O . PHE A 1 253 ? -29.262 -20.064 0.324 1.00 73.19 253 PHE A O 1
ATOM 1993 N N . SER A 1 254 ? -29.268 -18.022 1.233 1.00 71.75 254 SER A N 1
ATOM 1994 C CA . SER A 1 254 ? -29.704 -17.341 0.000 1.00 71.75 254 SER A CA 1
ATOM 1995 C C . SER A 1 254 ? -28.583 -17.219 -1.049 1.00 71.75 254 SER A C 1
ATOM 1997 O O . SER A 1 254 ? -28.838 -16.896 -2.212 1.00 71.75 254 SER A O 1
ATOM 1999 N N . TYR A 1 255 ? -27.341 -17.505 -0.654 1.00 73.38 255 TYR A N 1
ATOM 2000 C CA . TYR A 1 255 ? -26.135 -17.527 -1.479 1.00 73.38 255 TYR A CA 1
ATOM 2001 C C . TYR A 1 255 ? -25.308 -18.783 -1.161 1.00 73.38 255 TYR A C 1
ATOM 2003 O O . TYR A 1 255 ? -25.546 -19.440 -0.158 1.00 73.38 255 TYR A O 1
ATOM 2011 N N . ALA A 1 256 ? -24.360 -19.150 -2.026 1.00 72.50 256 ALA A N 1
ATOM 2012 C CA . ALA A 1 256 ? -23.427 -20.229 -1.707 1.00 72.50 256 ALA A CA 1
ATOM 2013 C C . ALA A 1 256 ? -22.349 -19.639 -0.786 1.00 72.50 256 ALA A C 1
ATOM 2015 O O . ALA A 1 256 ? -21.691 -18.691 -1.227 1.00 72.50 256 ALA A O 1
ATOM 2016 N N . PRO A 1 257 ? -22.181 -20.119 0.460 1.00 72.38 257 PRO A N 1
ATOM 2017 C CA . PRO A 1 257 ? -21.152 -19.588 1.342 1.00 72.38 257 PRO A CA 1
ATOM 2018 C C . PRO A 1 257 ? -19.771 -19.773 0.704 1.00 72.38 257 PRO A C 1
ATOM 2020 O O . PRO A 1 257 ? -19.522 -20.748 -0.008 1.00 72.38 257 PRO A O 1
ATOM 2023 N N . VAL A 1 258 ? -18.869 -18.820 0.939 1.00 73.38 258 VAL A N 1
ATOM 2024 C CA . VAL A 1 258 ? -17.505 -18.809 0.386 1.00 73.38 258 VAL A CA 1
ATOM 2025 C C . VAL A 1 258 ? -16.485 -18.460 1.467 1.00 73.38 258 VAL A C 1
ATOM 2027 O O . VAL A 1 258 ? -16.816 -17.860 2.490 1.00 73.38 258 VAL A O 1
ATOM 2030 N N . GLY A 1 259 ? -15.219 -18.815 1.238 1.00 74.56 259 GLY A N 1
ATOM 2031 C CA . GLY A 1 259 ? -14.128 -18.486 2.155 1.00 74.56 259 GLY A CA 1
ATOM 2032 C C . GLY A 1 259 ? -14.315 -19.118 3.537 1.00 74.56 259 GLY A C 1
ATOM 2033 O O . GLY A 1 259 ? -14.614 -20.303 3.648 1.00 74.56 259 GLY A O 1
ATOM 2034 N N . ARG A 1 260 ? -14.113 -18.333 4.601 1.00 69.06 260 ARG A N 1
ATOM 2035 C CA . ARG A 1 260 ? -14.063 -18.833 5.984 1.00 69.06 260 ARG A CA 1
ATOM 2036 C C . ARG A 1 260 ? -15.367 -19.475 6.463 1.00 69.06 260 ARG A C 1
ATOM 2038 O O . ARG A 1 260 ? -15.303 -20.513 7.108 1.00 69.06 260 ARG A O 1
ATOM 2045 N N . GLU A 1 261 ? -16.514 -18.879 6.139 1.00 73.75 261 GLU A N 1
ATOM 2046 C CA . GLU A 1 261 ? -17.839 -19.401 6.513 1.00 73.75 261 GLU A CA 1
ATOM 2047 C C . GLU A 1 261 ? -18.052 -20.803 5.926 1.00 73.75 261 GLU A C 1
ATOM 2049 O O . GLU A 1 261 ? -18.418 -21.731 6.640 1.00 73.75 261 GLU A O 1
ATOM 2054 N N . LEU A 1 262 ? -17.711 -20.983 4.645 1.00 82.19 262 LEU A N 1
ATOM 2055 C CA . LEU A 1 262 ? -17.759 -22.288 3.991 1.00 82.19 262 LEU A CA 1
ATOM 2056 C C . LEU A 1 262 ? -16.825 -23.302 4.658 1.00 82.19 262 LEU A C 1
ATOM 2058 O O . LEU A 1 262 ? -17.223 -24.444 4.850 1.00 82.19 262 LEU A O 1
ATOM 2062 N N . TYR A 1 263 ? -15.596 -22.902 5.001 1.00 81.06 263 TYR A N 1
ATOM 2063 C CA . TYR A 1 263 ? -14.631 -23.813 5.622 1.00 81.06 263 TYR A CA 1
ATOM 2064 C C . TYR A 1 263 ? -15.022 -24.227 7.038 1.00 81.06 263 TYR A C 1
ATOM 2066 O O . TYR A 1 263 ? -14.795 -25.371 7.396 1.00 81.06 263 TYR A O 1
ATOM 2074 N N . GLN A 1 264 ? -15.652 -23.349 7.819 1.00 83.62 264 GLN A N 1
ATOM 2075 C CA . GLN A 1 264 ? -16.176 -23.723 9.135 1.00 83.62 264 GLN A CA 1
ATOM 2076 C C . GLN A 1 264 ? -17.291 -24.763 9.008 1.00 83.62 264 GLN A C 1
ATOM 2078 O O . GLN A 1 264 ? -17.214 -25.814 9.628 1.00 83.62 264 GLN A O 1
ATOM 2083 N N . LEU A 1 265 ? -18.266 -24.512 8.128 1.00 85.69 265 LEU A N 1
ATOM 2084 C CA . LEU A 1 265 ? -19.343 -25.467 7.856 1.00 85.69 265 LEU A CA 1
ATOM 2085 C C . LEU A 1 265 ? -18.812 -26.791 7.287 1.00 85.69 265 LEU A C 1
ATOM 2087 O O . LEU A 1 265 ? -19.380 -27.843 7.545 1.00 85.69 265 LEU A O 1
ATOM 2091 N N . TRP 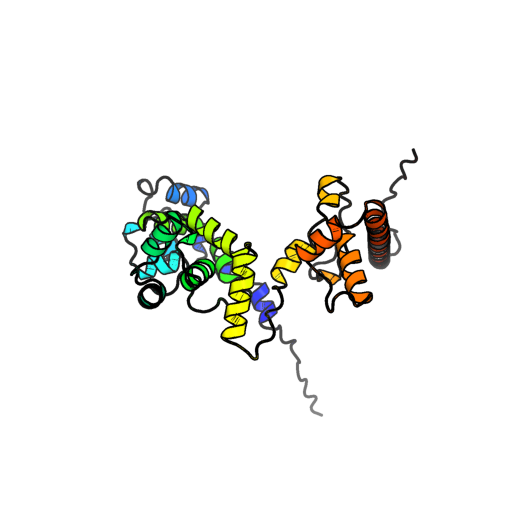A 1 266 ? -17.738 -26.734 6.496 1.00 88.44 266 TRP A N 1
ATOM 2092 C CA . TRP A 1 266 ? -17.056 -27.906 5.952 1.00 88.44 266 TRP A CA 1
ATOM 2093 C C . TRP A 1 266 ? -16.314 -28.700 7.032 1.00 88.44 266 TRP A C 1
ATOM 2095 O O . TRP A 1 266 ? -16.375 -29.924 7.025 1.00 88.44 266 TRP A O 1
ATOM 2105 N N . ASP A 1 267 ? -15.632 -28.022 7.957 1.00 88.19 267 ASP A N 1
ATOM 2106 C CA . ASP A 1 267 ? -14.910 -28.649 9.071 1.00 88.19 267 ASP A CA 1
ATOM 2107 C C . ASP A 1 267 ? -15.872 -29.302 10.083 1.00 88.19 267 ASP A C 1
ATOM 2109 O O . ASP A 1 267 ? -15.495 -30.262 10.755 1.00 88.19 267 ASP A O 1
ATOM 2113 N N . ASP A 1 268 ? -17.117 -28.819 10.155 1.00 92.12 268 ASP A N 1
ATOM 2114 C CA . ASP A 1 268 ? -18.186 -29.406 10.970 1.00 92.12 268 ASP A CA 1
ATOM 2115 C C . ASP A 1 268 ? -18.777 -30.697 10.361 1.00 92.12 268 ASP A C 1
ATOM 2117 O O . ASP A 1 268 ? -19.472 -31.440 11.060 1.00 92.12 268 ASP A O 1
ATOM 2121 N N . LEU A 1 269 ? -18.502 -30.997 9.083 1.00 91.12 269 LEU A N 1
ATOM 2122 C CA . LEU A 1 269 ? -18.918 -32.251 8.450 1.00 91.12 269 LEU A CA 1
ATOM 2123 C C . LEU A 1 269 ? -18.082 -33.434 8.954 1.00 91.12 269 LEU A C 1
ATOM 2125 O O . LEU A 1 269 ? -16.849 -33.375 9.068 1.00 91.12 269 LEU A O 1
ATOM 2129 N N . SER A 1 270 ? -18.748 -34.572 9.148 1.00 95.19 270 SER A N 1
ATOM 2130 C CA . SER A 1 270 ? -18.060 -35.846 9.353 1.00 95.19 270 SER A CA 1
ATOM 2131 C C . SER A 1 270 ? -17.184 -36.210 8.145 1.00 95.19 270 SER A C 1
ATOM 2133 O O . SER A 1 270 ? -17.364 -35.701 7.037 1.00 95.19 270 SER A O 1
ATOM 2135 N N . GLU A 1 271 ? -16.202 -37.094 8.346 1.00 91.62 271 GLU A N 1
ATOM 2136 C CA . GLU A 1 271 ? -15.332 -37.537 7.247 1.00 91.62 271 GLU A CA 1
ATOM 2137 C C . GLU A 1 271 ? -16.138 -38.217 6.128 1.00 91.62 271 GLU A C 1
ATOM 2139 O O . GLU A 1 271 ? -15.939 -37.889 4.963 1.00 91.62 271 GLU A O 1
ATOM 2144 N N . ASP A 1 272 ? -17.120 -39.052 6.486 1.00 93.94 272 ASP A N 1
ATOM 2145 C CA . ASP A 1 272 ? -18.005 -39.731 5.531 1.00 93.94 272 ASP A CA 1
ATOM 2146 C C . ASP A 1 272 ? -18.819 -38.733 4.684 1.00 93.94 272 ASP A C 1
ATOM 2148 O O . ASP A 1 272 ? -19.029 -38.940 3.488 1.00 93.94 272 ASP A O 1
ATOM 2152 N N . GLU A 1 273 ? -19.283 -37.628 5.277 1.00 94.31 273 GLU A N 1
ATOM 2153 C CA . GLU A 1 273 ? -19.971 -36.558 4.542 1.00 94.31 273 GLU A CA 1
ATOM 2154 C C . GLU A 1 273 ? -19.010 -35.814 3.610 1.00 94.31 273 GLU A C 1
ATOM 2156 O O . GLU A 1 273 ? -19.353 -35.538 2.457 1.00 94.31 273 GLU A O 1
ATOM 2161 N N . ARG A 1 274 ? -17.788 -35.520 4.072 1.00 92.25 274 ARG A N 1
ATOM 2162 C CA . ARG A 1 274 ? -16.758 -34.898 3.229 1.00 92.25 274 ARG A CA 1
ATOM 2163 C C . ARG A 1 274 ? -16.378 -35.800 2.057 1.00 92.25 274 ARG A C 1
ATOM 2165 O O . ARG A 1 274 ? -16.258 -35.292 0.941 1.00 92.25 274 ARG A O 1
ATOM 2172 N N . ASP A 1 275 ? -16.279 -37.111 2.262 1.00 89.50 275 ASP A N 1
ATOM 2173 C CA . ASP A 1 275 ? -16.020 -38.093 1.204 1.00 89.50 275 ASP A CA 1
ATOM 2174 C C . ASP A 1 275 ? -17.111 -38.101 0.131 1.00 89.50 275 ASP A C 1
ATOM 2176 O O . ASP A 1 275 ? -16.797 -38.048 -1.058 1.00 89.50 275 ASP A O 1
ATOM 2180 N N . GLN A 1 276 ? -18.389 -38.019 0.512 1.00 93.62 276 GLN A N 1
ATOM 2181 C CA . GLN A 1 276 ? -19.480 -37.905 -0.465 1.00 93.62 276 GLN A CA 1
ATOM 2182 C C . GLN A 1 276 ? -19.332 -36.669 -1.365 1.00 93.62 276 GLN A C 1
ATOM 2184 O O . GLN A 1 276 ? -19.577 -36.731 -2.575 1.00 93.62 276 GLN A O 1
ATOM 2189 N N . TYR A 1 277 ? -18.914 -35.531 -0.806 1.00 92.56 277 TYR A N 1
ATOM 2190 C CA . TYR A 1 277 ? -18.655 -34.329 -1.599 1.00 92.56 277 TYR A CA 1
ATOM 2191 C C . TYR A 1 277 ? -17.379 -34.438 -2.440 1.00 92.56 277 TYR A C 1
ATOM 2193 O O . TYR A 1 277 ? -17.349 -33.894 -3.548 1.00 92.56 277 TYR A O 1
ATOM 2201 N N . ARG A 1 278 ? -16.347 -35.150 -1.967 1.00 88.12 278 ARG A N 1
ATOM 2202 C CA . ARG A 1 278 ? -15.130 -35.440 -2.748 1.00 88.12 278 ARG A CA 1
ATOM 2203 C C . ARG A 1 278 ? -15.453 -36.305 -3.964 1.00 88.12 278 ARG A C 1
ATOM 2205 O O . ARG A 1 278 ? -15.072 -35.931 -5.073 1.00 88.12 278 ARG A O 1
ATOM 2212 N N . ASP A 1 279 ? -16.237 -37.365 -3.790 1.00 88.50 279 ASP A N 1
ATOM 2213 C CA . ASP A 1 279 ? -16.694 -38.230 -4.882 1.00 88.50 279 ASP A CA 1
ATOM 2214 C C . ASP A 1 279 ? -17.502 -37.4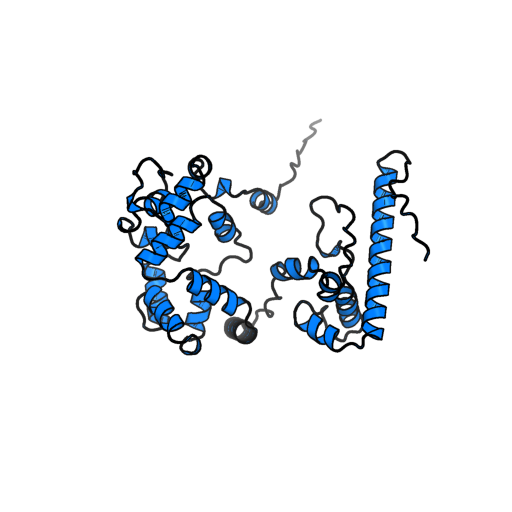43 -5.918 1.00 88.50 279 ASP A C 1
ATOM 2216 O O . ASP A 1 279 ? -17.250 -37.516 -7.124 1.00 88.50 279 ASP A O 1
ATOM 2220 N N . ARG A 1 280 ? -18.446 -36.614 -5.457 1.00 91.31 280 ARG A N 1
ATOM 2221 C CA . ARG A 1 280 ? -19.251 -35.762 -6.345 1.00 91.31 280 ARG A CA 1
ATOM 2222 C C . ARG A 1 280 ? -18.402 -34.746 -7.099 1.00 91.31 280 ARG A C 1
ATOM 2224 O O . ARG A 1 280 ? -18.618 -34.545 -8.296 1.00 91.31 280 ARG A O 1
ATOM 2231 N N . ALA A 1 281 ? -17.439 -34.115 -6.431 1.00 86.06 281 ALA A N 1
ATOM 2232 C CA . ALA A 1 281 ? -16.497 -33.218 -7.086 1.00 86.06 281 ALA A CA 1
ATOM 2233 C C . ALA A 1 281 ? -15.670 -33.958 -8.147 1.00 86.06 281 ALA A C 1
ATOM 2235 O O . ALA A 1 281 ? -15.518 -33.440 -9.252 1.00 86.06 281 ALA A O 1
ATOM 2236 N N . GLU A 1 282 ? -15.206 -35.183 -7.878 1.00 83.62 282 GLU A N 1
ATOM 2237 C CA . GLU A 1 282 ? -14.453 -35.976 -8.857 1.00 83.62 282 GLU A CA 1
ATOM 2238 C C . GLU A 1 282 ? -15.293 -36.351 -10.081 1.00 83.62 282 GLU A C 1
ATOM 2240 O O . GLU A 1 282 ? -14.818 -36.219 -11.209 1.00 83.62 282 GLU A O 1
ATOM 2245 N N . VAL A 1 283 ? -16.565 -36.714 -9.898 1.00 86.50 283 VAL A N 1
ATOM 2246 C CA . VAL A 1 283 ? -17.494 -36.948 -11.018 1.00 86.50 283 VAL A CA 1
ATOM 2247 C C . VAL A 1 283 ? -17.614 -35.699 -11.898 1.00 86.50 283 VAL A C 1
ATOM 2249 O O . VAL A 1 283 ? -17.535 -35.790 -13.127 1.00 86.50 283 VAL A O 1
ATOM 2252 N N . LEU A 1 284 ? -17.747 -34.516 -11.290 1.00 84.88 284 LEU A N 1
ATOM 2253 C CA . LEU A 1 284 ? -17.808 -33.244 -12.018 1.00 84.88 284 LEU A CA 1
ATOM 2254 C C . LEU A 1 284 ? -16.478 -32.916 -12.719 1.00 84.88 284 LEU A C 1
ATOM 2256 O O . LEU A 1 284 ? -16.486 -32.432 -13.855 1.00 84.88 284 LEU A O 1
ATOM 2260 N N . ARG A 1 285 ? -15.334 -33.212 -12.085 1.00 79.12 285 ARG A N 1
ATOM 2261 C CA . ARG A 1 285 ? -13.999 -33.066 -12.691 1.00 79.12 285 ARG A CA 1
ATOM 2262 C C . ARG A 1 285 ? -13.833 -33.974 -13.904 1.00 79.12 285 ARG A C 1
ATOM 2264 O O . ARG A 1 285 ? -13.387 -33.505 -14.953 1.00 79.12 285 ARG A O 1
ATOM 2271 N N . GLN A 1 286 ? -14.211 -35.244 -13.790 1.00 81.56 286 GLN A N 1
ATOM 2272 C CA . GLN A 1 286 ? -14.099 -36.212 -14.876 1.00 81.56 286 GLN A CA 1
ATOM 2273 C C . GLN A 1 286 ? -15.003 -35.833 -16.056 1.00 81.56 286 GLN A C 1
ATOM 2275 O O . GLN A 1 286 ? -14.541 -35.824 -17.196 1.00 81.56 286 GLN A O 1
ATOM 2280 N N . ALA A 1 287 ? -16.240 -35.398 -15.793 1.00 83.44 287 ALA A N 1
ATOM 2281 C CA . ALA A 1 287 ? -17.148 -34.919 -16.835 1.00 83.44 287 ALA A CA 1
ATOM 2282 C C . ALA A 1 287 ? -16.569 -33.721 -17.617 1.00 83.44 287 ALA A C 1
ATOM 2284 O O . ALA A 1 287 ? -16.683 -33.654 -18.843 1.00 83.44 287 ALA A O 1
ATOM 2285 N N . ALA A 1 288 ? -15.897 -32.793 -16.929 1.00 79.81 288 ALA A N 1
ATOM 2286 C CA . ALA A 1 288 ? -15.242 -31.654 -17.571 1.00 79.81 288 ALA A CA 1
ATOM 2287 C C . ALA A 1 288 ? -14.027 -32.063 -18.420 1.00 79.81 288 ALA A C 1
ATOM 2289 O O . ALA A 1 288 ? -13.815 -31.518 -19.509 1.00 79.81 288 ALA A O 1
ATOM 2290 N N . TRP A 1 289 ? -13.243 -33.041 -17.956 1.00 77.38 289 TRP A N 1
ATOM 2291 C CA . TRP A 1 289 ? -12.170 -33.651 -18.741 1.00 77.38 289 TRP A CA 1
ATOM 2292 C C . TRP A 1 289 ? -12.701 -34.321 -20.004 1.00 77.38 289 TRP A C 1
ATOM 2294 O O . TRP A 1 289 ? -12.169 -34.080 -21.089 1.00 77.38 289 TRP A O 1
ATOM 2304 N N . ASP A 1 290 ? -13.771 -35.103 -19.890 1.00 83.06 290 ASP A N 1
ATOM 2305 C CA . ASP A 1 290 ? -14.401 -35.777 -21.024 1.00 83.06 290 ASP A CA 1
ATOM 2306 C C . ASP A 1 290 ? -14.919 -34.764 -22.056 1.00 83.06 290 ASP A C 1
ATOM 2308 O O . ASP A 1 290 ? -14.699 -34.917 -23.263 1.00 83.06 290 ASP A O 1
ATOM 2312 N N . GLU A 1 291 ? -15.538 -33.672 -21.597 1.00 81.06 291 GLU A N 1
ATOM 2313 C CA . GLU A 1 291 ? -15.973 -32.580 -22.468 1.00 81.06 291 GLU A CA 1
ATOM 2314 C C . GLU A 1 291 ? -14.784 -31.901 -23.170 1.00 81.06 291 GLU A C 1
ATOM 2316 O O . GLU A 1 291 ? -14.852 -31.578 -24.363 1.00 81.06 291 GLU A O 1
ATOM 2321 N N . TRP A 1 292 ? -13.671 -31.703 -22.458 1.00 79.88 292 TRP A N 1
ATOM 2322 C CA . TRP A 1 292 ? -12.451 -31.145 -23.034 1.00 79.88 292 TRP A CA 1
ATOM 2323 C C . TRP A 1 292 ? -11.847 -32.075 -24.093 1.00 79.88 292 TRP A C 1
ATOM 2325 O O . TRP A 1 292 ? -11.583 -31.620 -25.210 1.00 79.88 292 TRP A O 1
ATOM 2335 N N . TYR A 1 293 ? -11.704 -33.372 -23.806 1.00 79.38 293 TYR A N 1
ATOM 2336 C CA . TYR A 1 293 ? -11.198 -34.359 -24.766 1.00 79.38 293 TYR A CA 1
ATOM 2337 C C . TYR A 1 293 ? -12.074 -34.423 -26.017 1.00 79.38 293 TYR A C 1
ATOM 2339 O O . TYR A 1 293 ? -11.554 -34.377 -27.135 1.00 79.38 293 TYR A O 1
ATOM 2347 N N . LYS A 1 294 ? -13.403 -34.411 -25.853 1.00 79.75 294 LYS A N 1
ATOM 2348 C CA . LYS A 1 294 ? -14.357 -34.350 -26.968 1.00 79.75 294 LYS A CA 1
ATOM 2349 C C . LYS A 1 294 ? -14.132 -33.116 -27.848 1.00 79.75 294 LYS A C 1
ATOM 2351 O O . LYS A 1 294 ? -14.133 -33.216 -29.080 1.00 79.75 294 LYS A O 1
ATOM 2356 N N . LYS A 1 295 ? -13.895 -31.949 -27.237 1.00 78.75 295 LYS A N 1
ATOM 2357 C CA . LYS A 1 295 ? -13.597 -30.701 -27.963 1.00 78.75 295 LYS A CA 1
ATOM 2358 C C . LYS A 1 295 ? -12.252 -30.750 -28.688 1.00 78.75 295 LYS A C 1
ATOM 2360 O O . LYS A 1 295 ? -12.160 -30.224 -29.795 1.00 78.75 295 LYS A O 1
ATOM 2365 N N . GLN A 1 296 ? -11.226 -31.368 -28.105 1.00 75.06 296 GLN A N 1
ATOM 2366 C CA . GLN A 1 296 ? -9.910 -31.482 -28.745 1.00 75.06 296 GLN A CA 1
ATOM 2367 C C . GLN A 1 296 ? -9.897 -32.497 -29.891 1.00 75.06 296 GLN A C 1
ATOM 2369 O O . GLN A 1 296 ? -9.395 -32.181 -30.968 1.00 75.06 296 GLN A O 1
ATOM 2374 N N . GLY A 1 297 ? -10.520 -33.667 -29.718 1.00 76.25 297 GLY A N 1
ATOM 2375 C CA . GLY A 1 297 ? -10.638 -34.674 -30.781 1.00 76.25 297 GLY A CA 1
ATOM 2376 C C . GLY A 1 297 ? -11.396 -34.152 -32.009 1.00 76.25 297 GLY A C 1
ATOM 2377 O O . GLY A 1 297 ? -11.022 -34.446 -33.145 1.00 76.25 297 GLY A O 1
ATOM 2378 N N . SER A 1 298 ? -12.389 -33.278 -31.789 1.00 73.19 298 SER A N 1
ATOM 2379 C CA . SER A 1 298 ? -13.110 -32.575 -32.863 1.00 73.19 298 SER A CA 1
ATOM 2380 C C . SER A 1 298 ? -12.223 -31.593 -33.643 1.00 73.19 298 SER A C 1
ATOM 2382 O O . SER A 1 298 ? -12.475 -31.338 -34.816 1.00 73.19 298 SER A O 1
ATOM 2384 N N . LYS A 1 299 ? -11.174 -31.041 -33.015 1.00 72.94 299 LYS A N 1
ATOM 2385 C CA . LYS A 1 299 ? -10.220 -30.120 -33.658 1.00 72.94 299 LYS A CA 1
ATOM 2386 C C . LYS A 1 299 ? -9.065 -30.834 -34.362 1.00 72.94 299 LYS A C 1
ATOM 2388 O O . LYS A 1 299 ? -8.517 -30.283 -35.308 1.00 72.94 299 LYS A O 1
ATOM 2393 N N . GLN A 1 300 ? -8.687 -32.032 -33.912 1.00 67.75 300 GLN A N 1
ATOM 2394 C CA . GLN A 1 300 ? -7.513 -32.767 -34.405 1.00 67.75 300 GLN A CA 1
ATOM 2395 C C . GLN A 1 300 ? -7.832 -33.865 -35.439 1.00 67.75 300 GLN A C 1
ATOM 2397 O O . GLN A 1 300 ? -6.989 -34.717 -35.710 1.00 67.75 300 GLN A O 1
ATOM 2402 N N . GLY A 1 301 ? -9.028 -33.869 -36.036 1.00 66.94 301 GLY A N 1
ATOM 2403 C CA . GLY A 1 301 ? -9.359 -34.817 -37.107 1.00 66.94 301 GLY A CA 1
ATOM 2404 C C . GLY A 1 301 ? -9.497 -36.274 -36.646 1.00 66.94 301 GLY A C 1
ATOM 2405 O O . GLY A 1 301 ? -9.185 -37.183 -37.409 1.00 66.94 301 GLY A O 1
ATOM 2406 N N . GLY A 1 302 ? -9.966 -36.510 -35.413 1.00 61.16 302 GLY A N 1
ATOM 2407 C CA . GLY A 1 302 ? -10.389 -37.842 -34.959 1.00 61.16 302 GLY A CA 1
ATOM 2408 C C . GLY A 1 302 ? -9.348 -38.686 -34.216 1.00 61.16 302 GLY A C 1
ATOM 2409 O O . GLY A 1 302 ? -9.646 -39.832 -33.888 1.00 61.16 302 GLY A O 1
ATOM 2410 N N . ARG A 1 303 ? -8.156 -38.160 -33.896 1.00 61.38 303 ARG A N 1
ATOM 2411 C CA . ARG A 1 303 ? -7.294 -38.801 -32.885 1.00 61.38 303 ARG A CA 1
ATOM 2412 C C . ARG A 1 303 ? -7.794 -38.460 -31.486 1.00 61.38 303 ARG A C 1
ATOM 2414 O O . ARG A 1 303 ? -7.966 -37.288 -31.161 1.00 61.38 303 ARG A O 1
ATOM 2421 N N . ASP A 1 304 ? -8.022 -39.491 -30.681 1.00 66.56 304 ASP A N 1
ATOM 2422 C CA . ASP A 1 304 ? -8.357 -39.360 -29.267 1.00 66.56 304 ASP A CA 1
ATOM 2423 C C . ASP A 1 304 ? -7.118 -38.869 -28.494 1.00 66.56 304 ASP A C 1
ATOM 2425 O O . ASP A 1 304 ? -6.111 -39.579 -28.467 1.00 66.56 304 ASP A O 1
ATOM 2429 N N . PRO A 1 305 ? -7.139 -37.658 -27.907 1.00 58.44 305 PRO A N 1
ATOM 2430 C CA . PRO A 1 305 ? -5.990 -37.116 -27.196 1.00 58.44 305 PRO A CA 1
ATOM 2431 C C . PRO A 1 305 ? -5.863 -37.645 -25.762 1.00 58.44 305 PRO A C 1
ATOM 2433 O O . PRO A 1 305 ? -4.984 -37.181 -25.036 1.00 58.44 305 PRO A O 1
ATOM 2436 N N . ARG A 1 306 ? -6.729 -38.569 -25.320 1.00 68.38 306 ARG A N 1
ATOM 2437 C CA . ARG A 1 306 ? -6.629 -39.151 -23.979 1.00 68.38 306 ARG A CA 1
ATOM 2438 C C . ARG A 1 306 ? -5.281 -39.866 -23.813 1.00 68.38 306 ARG A C 1
ATOM 2440 O O . ARG A 1 306 ? -4.985 -40.778 -24.588 1.00 68.38 306 ARG A O 1
ATOM 2447 N N . PRO A 1 307 ? -4.457 -39.495 -22.815 1.00 57.12 307 PRO A N 1
ATOM 2448 C CA . PRO A 1 307 ? -3.311 -40.309 -22.455 1.00 57.12 307 PRO A CA 1
ATOM 2449 C C . PRO A 1 307 ? -3.836 -41.682 -22.035 1.00 57.12 307 PRO A C 1
ATOM 2451 O O . PRO A 1 307 ? -4.795 -41.773 -21.265 1.00 57.12 307 PRO A O 1
ATOM 2454 N N . VAL A 1 308 ? -3.224 -42.749 -22.552 1.00 50.66 308 VAL A N 1
ATOM 2455 C CA . VAL A 1 308 ? -3.463 -44.117 -22.080 1.00 50.66 308 VAL A CA 1
ATOM 2456 C C . VAL A 1 308 ? -2.895 -44.189 -20.665 1.00 50.66 308 VAL A C 1
ATOM 2458 O O . VAL A 1 308 ? -1.752 -44.581 -20.453 1.00 50.66 308 VAL A O 1
ATOM 2461 N N . MET A 1 309 ? -3.663 -43.703 -19.694 1.00 43.75 309 MET A N 1
ATOM 2462 C CA . MET A 1 309 ? -3.363 -43.860 -18.282 1.00 43.75 309 MET A CA 1
ATOM 2463 C C . MET A 1 309 ? -3.585 -45.339 -17.999 1.00 43.75 309 MET A C 1
ATOM 2465 O O . MET A 1 309 ? -4.721 -45.780 -17.827 1.00 43.75 309 MET A O 1
ATOM 2469 N N . ALA A 1 310 ? -2.508 -46.120 -18.064 1.00 39.00 310 ALA A N 1
ATOM 2470 C CA . ALA A 1 310 ? -2.514 -47.486 -17.583 1.00 39.00 310 ALA A CA 1
ATOM 2471 C C . ALA A 1 310 ? -2.996 -47.431 -16.132 1.00 39.00 310 ALA A C 1
ATOM 2473 O O . ALA A 1 310 ? -2.331 -46.847 -15.277 1.00 39.00 310 ALA A O 1
ATOM 2474 N N . LEU A 1 311 ? -4.194 -47.956 -15.885 1.00 38.41 311 LEU A N 1
ATOM 2475 C CA . LEU A 1 311 ? -4.689 -48.179 -14.538 1.00 38.41 311 LEU A CA 1
ATOM 2476 C C . LEU A 1 311 ? -3.670 -49.096 -13.862 1.00 38.41 311 LEU A C 1
ATOM 2478 O O . LEU A 1 311 ? -3.591 -50.279 -14.199 1.00 38.41 311 LEU A O 1
ATOM 2482 N N . ALA A 1 312 ? -2.861 -48.542 -12.959 1.00 37.91 312 ALA A N 1
ATOM 2483 C CA . ALA A 1 312 ? -2.136 -49.338 -11.986 1.00 37.91 312 ALA A CA 1
ATOM 2484 C C . ALA A 1 312 ? -3.211 -50.037 -11.151 1.00 37.91 312 ALA A C 1
ATOM 2486 O O . ALA A 1 312 ? -3.864 -49.418 -10.317 1.00 37.91 312 ALA A O 1
ATOM 2487 N N . SER A 1 313 ? -3.493 -51.284 -11.514 1.00 35.78 313 SER A N 1
ATOM 2488 C CA . SER A 1 313 ? -4.356 -52.164 -10.745 1.00 35.78 313 SER A CA 1
ATOM 2489 C C . SER A 1 313 ? -3.460 -52.818 -9.701 1.00 35.78 313 SER A C 1
ATOM 2491 O O . SER A 1 313 ? -2.692 -53.714 -10.048 1.00 35.78 313 SER A O 1
ATOM 2493 N N . GLU A 1 314 ? -3.536 -52.332 -8.468 1.00 34.69 314 GLU A N 1
ATOM 2494 C CA . GLU A 1 314 ? -3.251 -53.096 -7.249 1.00 34.69 314 GLU A CA 1
ATOM 2495 C C . GLU A 1 314 ? -4.458 -52.970 -6.320 1.00 34.69 314 GLU A C 1
ATOM 2497 O O . GLU A 1 314 ? -4.999 -51.845 -6.212 1.00 34.69 314 GLU A O 1
#